Protein AF-A0A140DSS5-F1 (afdb_monomer)

Mean predicted aligned error: 15.97 Å

pLDDT: mean 71.87, std 24.22, range [30.08, 96.19]

Secondary structure (DSSP, 8-state):
-----------HHHHHHH--EEE-TTSPPP---HHHHHHHHHHHHHHHH---TT--------EEEEEEETTEEEEEEEE-HHHHHHHHHHHHHHHHHHTT-TT-HHHHHHHHHIIIIII--SSSSS--SEEE-STTHHHHIIIIISPPSSHHHHHHHS--SS--TT-HHHHHHHHHHHHHHHHHHHHHHHHHHHHHTT-SPPP------------------------------------------------------------

Organism: NCBI:txid1702221

Structure (mmCIF, N/CA/C/O backbone):
data_AF-A0A140DSS5-F1
#
_entry.id   AF-A0A140DSS5-F1
#
loop_
_atom_site.group_PDB
_atom_site.id
_atom_site.type_symbol
_atom_site.label_atom_id
_atom_site.label_alt_id
_atom_site.label_comp_id
_atom_site.label_asym_id
_atom_site.label_entity_id
_atom_site.label_seq_id
_atom_site.pdbx_PDB_ins_code
_atom_site.Cartn_x
_atom_site.Cartn_y
_atom_site.Cartn_z
_atom_site.occupancy
_atom_site.B_iso_or_equiv
_atom_site.auth_seq_id
_atom_site.auth_comp_id
_atom_site.auth_asym_id
_atom_site.auth_atom_id
_atom_site.pdbx_PDB_model_num
ATOM 1 N N . MET A 1 1 ? -16.762 21.538 22.219 1.00 47.81 1 MET A N 1
ATOM 2 C CA . MET A 1 1 ? -15.354 21.081 22.210 1.00 47.81 1 MET A CA 1
ATOM 3 C C . MET A 1 1 ? -14.817 21.335 20.813 1.00 47.81 1 MET A C 1
ATOM 5 O O . MET A 1 1 ? -15.498 20.940 19.876 1.00 47.81 1 MET A O 1
ATOM 9 N N . SER A 1 2 ? -13.701 22.054 20.647 1.00 60.47 2 SER A N 1
ATOM 10 C CA . SER A 1 2 ? -13.095 22.193 19.316 1.00 60.47 2 SER A CA 1
ATOM 11 C C . SER A 1 2 ? -12.342 20.911 18.969 1.00 60.47 2 SER A C 1
ATOM 13 O O . SER A 1 2 ? -11.676 20.324 19.823 1.00 60.47 2 SER A O 1
ATOM 15 N N . LEU A 1 3 ? -12.482 20.455 17.726 1.00 73.62 3 LEU A N 1
ATOM 16 C CA . LEU A 1 3 ? -11.671 19.365 17.204 1.00 73.62 3 LEU A CA 1
ATOM 17 C C . LEU A 1 3 ? -10.251 19.912 16.996 1.00 73.62 3 LEU A C 1
ATOM 19 O O . LEU A 1 3 ? -10.073 20.889 16.269 1.00 73.62 3 LEU A O 1
ATOM 23 N N . GLN A 1 4 ? -9.248 19.331 17.652 1.00 80.25 4 GLN A N 1
ATOM 24 C CA . GLN A 1 4 ? -7.854 19.693 17.397 1.00 80.25 4 GLN A CA 1
ATOM 25 C C . GLN A 1 4 ? -7.351 18.904 16.189 1.00 80.25 4 GLN A C 1
ATOM 27 O O . GLN A 1 4 ? -7.224 17.684 16.255 1.00 80.25 4 GLN A O 1
ATOM 32 N N . VAL A 1 5 ? -7.062 19.604 15.094 1.00 86.38 5 VAL A N 1
ATOM 33 C CA . VAL A 1 5 ? -6.477 19.015 13.886 1.00 86.38 5 VAL A CA 1
ATOM 34 C C . VAL A 1 5 ? -4.962 19.187 13.943 1.00 86.38 5 VAL A C 1
ATOM 36 O O . VAL A 1 5 ? -4.471 20.292 14.170 1.00 86.38 5 VAL A O 1
ATOM 39 N N . LYS A 1 6 ? -4.222 18.093 13.747 1.00 89.31 6 LYS A N 1
ATOM 40 C CA . LYS A 1 6 ? -2.761 18.097 13.602 1.00 89.31 6 LYS A CA 1
ATOM 41 C C . LYS A 1 6 ? -2.408 17.689 12.177 1.00 89.31 6 LYS A C 1
ATOM 43 O O . LYS A 1 6 ? -3.002 16.756 11.648 1.00 89.31 6 LYS A O 1
ATOM 48 N N . THR A 1 7 ? -1.438 18.372 11.583 1.00 89.81 7 THR A N 1
ATOM 49 C CA . THR A 1 7 ? -0.952 18.106 10.224 1.00 89.81 7 THR A CA 1
ATOM 50 C C . THR A 1 7 ? 0.553 17.882 10.254 1.00 89.81 7 THR A C 1
ATOM 52 O O . THR A 1 7 ? 1.268 18.578 10.975 1.00 89.81 7 THR A O 1
ATOM 55 N N . SER A 1 8 ? 1.038 16.917 9.480 1.00 92.50 8 SER A N 1
ATOM 56 C CA . SER A 1 8 ? 2.467 16.648 9.327 1.00 92.50 8 SER A CA 1
ATOM 57 C C . SER A 1 8 ? 2.740 16.044 7.960 1.00 92.50 8 SER A C 1
ATOM 59 O O . SER A 1 8 ? 2.024 15.121 7.566 1.00 92.50 8 SER A O 1
ATOM 61 N N . ASP A 1 9 ? 3.812 16.484 7.314 1.00 93.12 9 ASP A N 1
ATOM 62 C CA . ASP A 1 9 ? 4.288 15.895 6.067 1.00 93.12 9 ASP A CA 1
ATOM 63 C C . ASP A 1 9 ? 5.279 14.771 6.377 1.00 93.12 9 ASP A C 1
ATOM 65 O O . ASP A 1 9 ? 6.132 14.904 7.258 1.00 93.12 9 ASP A O 1
ATOM 69 N N . LYS A 1 10 ? 5.146 13.643 5.678 1.00 92.94 10 LYS A N 1
ATOM 70 C CA . LYS A 1 10 ? 6.000 12.460 5.837 1.00 92.94 10 LYS A CA 1
ATOM 71 C C . LYS A 1 10 ? 6.252 11.826 4.479 1.00 92.94 10 LYS A C 1
ATOM 73 O O . LYS A 1 10 ? 5.356 11.795 3.634 1.00 92.94 10 LYS A O 1
ATOM 78 N N . THR A 1 11 ? 7.435 11.252 4.286 1.00 92.88 11 THR A N 1
ATOM 79 C CA . THR A 1 11 ? 7.652 10.340 3.156 1.00 92.88 11 THR A CA 1
ATOM 80 C C . THR A 1 11 ? 6.804 9.077 3.329 1.00 92.88 11 THR A C 1
ATOM 82 O O . THR A 1 11 ? 6.468 8.687 4.451 1.00 92.88 11 THR A O 1
ATOM 85 N N . ILE A 1 12 ? 6.496 8.381 2.228 1.00 90.56 12 ILE A N 1
ATOM 86 C CA . ILE A 1 12 ? 5.755 7.107 2.279 1.00 90.56 12 ILE A CA 1
ATOM 87 C C . ILE A 1 12 ? 6.452 6.088 3.198 1.00 90.56 12 ILE A C 1
ATOM 89 O O . ILE A 1 12 ? 5.793 5.354 3.931 1.00 90.56 12 ILE A O 1
ATOM 93 N N . ARG A 1 13 ? 7.793 6.095 3.221 1.00 92.31 13 ARG A N 1
ATOM 94 C CA . ARG A 1 13 ? 8.614 5.223 4.065 1.00 92.31 13 ARG A CA 1
ATOM 95 C C . ARG A 1 13 ? 8.455 5.545 5.545 1.00 92.31 13 ARG A C 1
ATOM 97 O O . ARG A 1 13 ? 8.182 4.644 6.331 1.00 92.31 13 ARG A O 1
ATOM 104 N N . GLU A 1 14 ? 8.608 6.811 5.928 1.00 93.38 14 GLU A N 1
ATOM 105 C CA . GLU A 1 14 ? 8.447 7.247 7.322 1.00 93.38 14 GLU A CA 1
ATOM 106 C C . GLU A 1 14 ? 7.016 7.035 7.816 1.00 93.38 14 GLU A C 1
ATOM 108 O O . GLU A 1 14 ? 6.808 6.586 8.947 1.00 93.38 14 GLU A O 1
ATOM 113 N N . TYR A 1 15 ? 6.029 7.336 6.965 1.00 93.50 15 TYR A N 1
ATOM 114 C CA . TYR A 1 15 ? 4.628 7.133 7.292 1.00 93.50 15 TYR A CA 1
ATOM 115 C C . TYR A 1 15 ? 4.348 5.653 7.543 1.00 93.50 15 TYR A C 1
ATOM 117 O O . TYR A 1 15 ? 3.994 5.310 8.664 1.00 93.50 15 TYR A O 1
ATOM 125 N N . LEU A 1 16 ? 4.604 4.772 6.568 1.00 93.00 16 LEU A N 1
ATOM 126 C CA . LEU A 1 16 ? 4.303 3.342 6.687 1.00 93.00 16 LEU A CA 1
ATOM 127 C C . LEU A 1 16 ? 5.108 2.641 7.788 1.00 93.00 16 LEU A C 1
ATOM 129 O O . LEU A 1 16 ? 4.543 1.833 8.515 1.00 93.00 16 LEU A O 1
ATOM 133 N N . ASN A 1 17 ? 6.394 2.963 7.967 1.00 92.56 17 ASN A N 1
ATOM 134 C CA . ASN A 1 17 ? 7.219 2.310 8.990 1.00 92.56 17 ASN A CA 1
ATOM 135 C C . ASN A 1 17 ? 6.744 2.615 10.425 1.00 92.56 17 ASN A C 1
ATOM 137 O O . ASN A 1 17 ? 6.874 1.781 11.321 1.00 92.56 17 ASN A O 1
ATOM 141 N N . SER A 1 18 ? 6.170 3.803 10.644 1.00 90.06 18 SER A N 1
ATOM 142 C CA . SER A 1 18 ? 5.591 4.200 11.936 1.00 90.06 18 SER A CA 1
ATOM 143 C C . SER A 1 18 ? 4.097 3.891 12.069 1.00 90.06 18 SER A C 1
ATOM 145 O O . SER A 1 18 ? 3.539 4.093 13.147 1.00 90.06 18 SER A O 1
ATOM 147 N N . LEU A 1 19 ? 3.457 3.405 11.002 1.00 90.25 19 LEU A N 1
ATOM 148 C CA . LEU A 1 19 ? 2.014 3.225 10.945 1.00 90.25 19 LEU A CA 1
ATOM 149 C C . LEU A 1 19 ? 1.569 1.975 11.712 1.00 90.25 19 LEU A C 1
ATOM 151 O O . LEU A 1 19 ? 2.103 0.878 11.535 1.00 90.25 19 LEU A O 1
ATOM 155 N N . ASP A 1 20 ? 0.537 2.152 12.522 1.00 91.44 20 ASP A N 1
ATOM 156 C CA . ASP A 1 20 ? -0.315 1.085 13.037 1.00 91.44 20 ASP A CA 1
ATOM 157 C C . ASP A 1 20 ? -1.754 1.523 12.761 1.00 91.44 20 ASP A C 1
ATOM 159 O O . ASP A 1 20 ? -2.335 2.294 13.526 1.00 91.44 20 ASP A O 1
ATOM 163 N N . ALA A 1 21 ? -2.277 1.156 11.588 1.00 92.19 21 ALA A N 1
ATOM 164 C CA . ALA A 1 21 ? -3.546 1.676 11.099 1.00 92.19 21 ALA A CA 1
ATOM 165 C C . ALA A 1 21 ? -4.556 0.596 10.734 1.00 92.19 21 ALA A C 1
ATOM 167 O O . ALA A 1 21 ? -4.234 -0.469 10.196 1.00 92.19 21 ALA A O 1
ATOM 168 N N . ILE A 1 22 ? -5.821 0.945 10.948 1.00 92.38 22 ILE A N 1
ATOM 169 C CA . ILE A 1 22 ? -6.967 0.159 10.519 1.00 92.38 22 ILE A CA 1
ATOM 170 C C . ILE A 1 22 ? -7.848 0.979 9.578 1.00 92.38 22 ILE A C 1
ATOM 172 O O . ILE A 1 22 ? -8.130 2.153 9.818 1.00 92.38 22 ILE A O 1
ATOM 176 N N . ILE A 1 23 ? -8.323 0.346 8.510 1.00 92.06 23 ILE A N 1
ATOM 177 C CA . ILE A 1 23 ? -9.475 0.816 7.743 1.00 92.06 23 ILE A CA 1
ATOM 178 C C . ILE A 1 23 ? -10.703 0.182 8.411 1.00 92.06 23 ILE A C 1
ATOM 180 O O . ILE A 1 23 ? -10.868 -1.040 8.324 1.00 92.06 23 ILE A O 1
ATOM 184 N N . PRO A 1 24 ? -11.526 0.962 9.131 1.00 90.25 24 PRO A N 1
ATOM 185 C CA . PRO A 1 24 ? -12.643 0.428 9.901 1.00 90.25 24 PRO A CA 1
ATOM 186 C C . PRO A 1 24 ? -13.801 -0.019 8.999 1.00 90.25 24 PRO A C 1
ATOM 188 O O . PRO A 1 24 ? -13.924 0.411 7.856 1.00 90.25 24 PRO A O 1
ATOM 191 N N . THR A 1 25 ? -14.692 -0.859 9.526 1.00 89.25 25 THR A N 1
ATOM 192 C CA . THR A 1 25 ? -15.769 -1.515 8.755 1.00 89.25 25 THR A CA 1
ATOM 193 C C . THR A 1 25 ? -16.812 -0.561 8.172 1.00 89.25 25 THR A C 1
ATOM 195 O O . THR A 1 25 ? -17.484 -0.911 7.206 1.00 89.25 25 THR A O 1
ATOM 198 N N . TYR A 1 26 ? -16.959 0.638 8.744 1.00 84.31 26 TYR A N 1
ATOM 199 C CA . TYR A 1 26 ? -17.866 1.670 8.231 1.00 84.31 26 TYR A CA 1
ATOM 200 C C . TYR A 1 26 ? -17.317 2.396 6.997 1.00 84.31 26 TYR A C 1
ATOM 202 O O . TYR A 1 26 ? -18.051 3.144 6.353 1.00 84.31 26 TYR A O 1
ATOM 210 N N . GLN A 1 27 ? -16.036 2.209 6.674 1.00 86.06 27 GLN A N 1
ATOM 211 C CA . GLN A 1 27 ? -15.452 2.754 5.459 1.00 86.06 27 GLN A CA 1
ATOM 212 C C . GLN A 1 27 ? -15.858 1.941 4.237 1.00 86.06 27 GLN A C 1
ATOM 214 O O . GLN A 1 27 ? -16.087 0.730 4.306 1.00 86.06 27 GLN A O 1
ATOM 219 N N . ARG A 1 28 ? -15.913 2.607 3.079 1.00 85.56 28 ARG A N 1
ATOM 220 C CA . ARG A 1 28 ? -16.243 1.919 1.826 1.00 85.56 28 ARG A CA 1
ATOM 221 C C . ARG A 1 28 ? -15.195 0.855 1.513 1.00 85.56 28 ARG A C 1
ATOM 223 O O . ARG A 1 28 ? -14.012 1.007 1.817 1.00 85.56 28 ARG A O 1
ATOM 230 N N . SER A 1 29 ? -15.620 -0.230 0.880 1.00 85.88 29 SER A N 1
ATOM 231 C CA . SER A 1 29 ? -14.689 -1.263 0.421 1.00 85.88 29 SER A CA 1
ATOM 232 C C . SER A 1 29 ? -13.765 -0.724 -0.676 1.00 85.88 29 SER A C 1
ATOM 234 O O . SER A 1 29 ? -13.979 0.364 -1.213 1.00 85.88 29 SER A O 1
ATOM 236 N N . TYR A 1 30 ? -12.704 -1.463 -0.999 1.00 89.94 30 TYR A N 1
ATOM 237 C CA . TYR A 1 30 ? -11.818 -1.070 -2.091 1.00 89.94 30 TYR A CA 1
ATOM 238 C C . TYR A 1 30 ? -12.551 -1.121 -3.442 1.00 89.94 30 TYR A C 1
ATOM 240 O O . TYR A 1 30 ? -13.164 -2.132 -3.799 1.00 89.94 30 TYR A O 1
ATOM 248 N N . GLU A 1 31 ? -12.506 -0.015 -4.180 1.00 90.44 31 GLU A N 1
ATOM 249 C CA . GLU A 1 31 ? -13.372 0.226 -5.342 1.00 90.44 31 GLU A CA 1
ATOM 250 C C . GLU A 1 31 ? -12.655 0.864 -6.532 1.00 90.44 31 GLU A C 1
ATOM 252 O O . GLU A 1 31 ? -13.297 1.088 -7.558 1.00 90.44 31 GLU A O 1
ATOM 257 N N . TRP A 1 32 ? -11.347 1.137 -6.444 1.00 93.31 32 TRP A N 1
ATOM 258 C CA . TRP A 1 32 ? -10.615 1.658 -7.598 1.00 93.31 32 TRP A CA 1
ATOM 259 C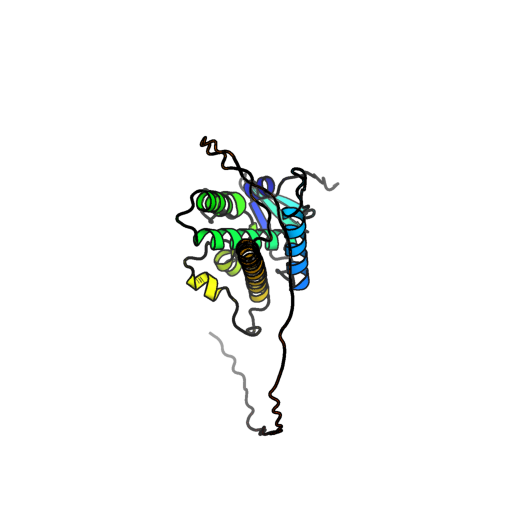 C . TRP A 1 32 ? -10.771 0.747 -8.830 1.00 93.31 32 TRP A C 1
ATOM 261 O O . TRP A 1 32 ? -10.648 -0.487 -8.794 1.00 93.31 32 TRP A O 1
ATOM 271 N N . GLY A 1 33 ? -11.156 1.410 -9.915 1.00 89.75 33 GLY A N 1
ATOM 272 C CA . GLY A 1 33 ? -11.352 0.901 -11.258 1.00 89.75 33 GLY A CA 1
ATOM 273 C C . GLY A 1 33 ? -10.055 0.853 -12.044 1.00 89.75 33 GLY A C 1
ATOM 274 O O . GLY A 1 33 ? -8.991 1.183 -11.535 1.00 89.75 33 GLY A O 1
ATOM 275 N N . ALA A 1 34 ? -10.155 0.435 -13.302 1.00 89.44 34 ALA A N 1
ATOM 276 C CA . ALA A 1 34 ? -8.991 0.391 -14.174 1.00 89.44 34 ALA A CA 1
ATOM 277 C C . ALA A 1 34 ? -8.371 1.784 -14.359 1.00 89.44 34 ALA A C 1
ATOM 279 O O . ALA A 1 34 ? -7.163 1.921 -14.210 1.00 89.44 34 ALA A O 1
ATOM 280 N N . ASP A 1 35 ? -9.210 2.794 -14.588 1.00 93.44 35 ASP A N 1
ATOM 281 C CA . ASP A 1 35 ? -8.781 4.173 -14.827 1.00 93.44 35 ASP A CA 1
ATOM 282 C C . ASP A 1 35 ? -7.965 4.712 -13.646 1.00 93.44 35 ASP A C 1
ATOM 284 O O . ASP A 1 35 ? -6.821 5.097 -13.826 1.00 93.44 35 ASP A O 1
ATOM 288 N N . GLN A 1 36 ? -8.472 4.590 -12.411 1.00 95.88 36 GLN A N 1
ATOM 289 C CA . GLN A 1 36 ? -7.746 5.084 -11.232 1.00 95.88 36 GLN A CA 1
ATOM 290 C C . GLN A 1 36 ? -6.423 4.347 -10.984 1.00 95.88 36 GLN A C 1
ATOM 292 O O . GLN A 1 36 ? -5.490 4.931 -10.439 1.00 95.88 36 GLN A O 1
ATOM 297 N N . ILE A 1 37 ? -6.340 3.058 -11.335 1.00 95.50 37 ILE A N 1
ATOM 298 C CA . ILE A 1 37 ? -5.079 2.312 -11.234 1.00 95.50 37 ILE A CA 1
ATOM 299 C C . ILE A 1 37 ? -4.095 2.760 -12.310 1.00 95.50 37 ILE A C 1
ATOM 301 O O . ILE A 1 37 ? -2.910 2.872 -12.014 1.00 95.50 37 ILE A O 1
ATOM 305 N N . ASN A 1 38 ? -4.566 2.997 -13.534 1.00 94.25 38 ASN A N 1
ATOM 306 C CA . ASN A 1 38 ? -3.715 3.468 -14.619 1.00 94.25 38 ASN A CA 1
ATOM 307 C C . ASN A 1 38 ? -3.166 4.859 -14.300 1.00 94.25 38 ASN A C 1
ATOM 309 O O . ASN A 1 38 ? -1.951 5.001 -14.312 1.00 94.25 38 ASN A O 1
ATOM 313 N N . ASP A 1 39 ? -4.021 5.803 -13.893 1.00 95.56 39 ASP A N 1
ATOM 314 C CA . ASP A 1 39 ? -3.610 7.153 -13.487 1.00 95.56 39 ASP A CA 1
ATOM 315 C C . ASP A 1 39 ? -2.535 7.084 -12.389 1.00 95.56 39 ASP A C 1
ATOM 317 O O . ASP A 1 39 ? -1.470 7.678 -12.503 1.00 95.56 39 ASP A O 1
ATOM 321 N N . PHE A 1 40 ? -2.758 6.264 -11.353 1.00 95.69 40 PHE A N 1
ATOM 322 C CA . PHE A 1 40 ? -1.785 6.065 -10.275 1.00 95.69 40 PHE A CA 1
ATOM 323 C C . PHE A 1 40 ? -0.440 5.505 -10.766 1.00 95.69 40 PHE A C 1
ATOM 325 O O . PHE A 1 40 ? 0.613 5.873 -10.249 1.00 95.69 40 PHE A O 1
ATOM 332 N N . MET A 1 41 ? -0.454 4.575 -11.722 1.00 95.75 41 MET A N 1
ATOM 333 C CA . MET A 1 41 ? 0.778 3.998 -12.263 1.00 95.75 41 MET A CA 1
ATOM 334 C C . MET A 1 41 ? 1.498 4.964 -13.205 1.00 95.75 41 MET A C 1
ATOM 336 O O . MET A 1 41 ? 2.726 5.008 -13.170 1.00 95.75 41 MET A O 1
ATOM 340 N N . GLU A 1 42 ? 0.759 5.715 -14.023 1.00 93.75 42 GLU A N 1
ATOM 341 C CA . GLU A 1 42 ? 1.290 6.747 -14.918 1.00 93.75 42 GLU A CA 1
ATOM 342 C C . GLU A 1 42 ? 1.981 7.844 -14.110 1.00 93.75 42 GLU A C 1
ATOM 344 O O . GLU A 1 42 ? 3.173 8.064 -14.309 1.00 93.75 42 GLU A O 1
ATOM 349 N N . ASP A 1 43 ? 1.303 8.390 -13.101 1.00 92.81 43 ASP A N 1
ATOM 350 C CA . ASP A 1 43 ? 1.854 9.342 -12.134 1.00 92.81 43 ASP A CA 1
ATOM 351 C C . ASP A 1 43 ? 3.198 8.868 -11.538 1.00 92.81 43 ASP A C 1
ATOM 353 O O . ASP A 1 43 ? 4.203 9.583 -11.531 1.00 92.81 43 ASP A O 1
ATOM 357 N N . LEU A 1 44 ? 3.244 7.625 -11.037 1.00 92.19 44 LEU A N 1
ATOM 358 C CA . LEU A 1 44 ? 4.467 7.056 -10.462 1.00 92.19 44 LEU A CA 1
ATOM 359 C C . LEU A 1 44 ? 5.575 6.872 -11.500 1.00 92.19 44 LEU A C 1
ATOM 361 O O . LEU A 1 44 ? 6.758 6.883 -11.153 1.00 92.19 44 LEU A O 1
ATOM 365 N N . TYR A 1 45 ? 5.217 6.618 -12.755 1.00 91.75 45 TYR A N 1
ATOM 366 C CA . TYR A 1 45 ? 6.181 6.420 -13.825 1.00 91.75 45 TYR A CA 1
ATOM 367 C C . TYR A 1 45 ? 6.769 7.735 -14.308 1.00 91.75 45 TYR A C 1
ATOM 369 O O . TYR A 1 45 ? 7.991 7.799 -14.436 1.00 91.75 45 TYR A O 1
ATOM 377 N N . GLU A 1 46 ? 5.934 8.756 -14.493 1.00 89.94 46 GLU A N 1
ATOM 378 C CA . GLU A 1 46 ? 6.352 10.113 -14.843 1.00 89.94 46 GLU A CA 1
ATOM 379 C C . GLU A 1 46 ? 7.339 10.667 -13.814 1.00 89.94 46 GLU A C 1
ATOM 381 O O . GLU A 1 46 ? 8.421 11.140 -14.172 1.00 89.94 46 GLU A O 1
ATOM 386 N N . GLU A 1 47 ? 7.034 10.512 -12.524 1.00 89.19 47 GLU A N 1
ATOM 387 C CA . GLU A 1 47 ? 7.951 10.964 -11.477 1.00 89.19 47 GLU A CA 1
ATOM 388 C C . GLU A 1 47 ? 9.225 10.118 -11.411 1.00 89.19 47 GLU A C 1
ATOM 390 O O . GLU A 1 47 ? 10.315 10.655 -11.235 1.00 89.19 47 GLU A O 1
ATOM 395 N N . ALA A 1 48 ? 9.138 8.802 -11.627 1.00 85.94 48 ALA A N 1
ATOM 396 C CA . ALA A 1 48 ? 10.326 7.948 -11.669 1.00 85.94 48 ALA A CA 1
ATOM 397 C C . ALA A 1 48 ? 11.245 8.220 -12.878 1.00 85.94 48 ALA A C 1
ATOM 399 O O . ALA A 1 48 ? 12.441 7.945 -12.797 1.00 85.94 48 ALA A O 1
ATOM 400 N N . ASP A 1 49 ? 10.703 8.711 -13.997 1.00 86.12 49 ASP A N 1
ATOM 401 C CA . ASP A 1 49 ? 11.472 9.077 -15.197 1.00 86.12 49 ASP A CA 1
ATOM 402 C C . ASP A 1 49 ? 12.033 10.509 -15.129 1.00 86.12 49 ASP A C 1
ATOM 404 O O . ASP A 1 49 ? 12.880 10.898 -15.945 1.00 86.12 49 ASP A O 1
ATOM 408 N N . THR A 1 50 ? 11.600 11.297 -14.143 1.00 84.62 50 THR A N 1
ATOM 409 C CA . THR A 1 50 ? 12.094 12.654 -13.928 1.00 84.62 50 THR A CA 1
ATOM 410 C C . THR A 1 50 ? 13.537 12.608 -13.422 1.00 84.62 50 THR A C 1
ATOM 412 O O . THR A 1 50 ? 13.859 11.984 -12.417 1.00 84.62 50 THR A O 1
ATOM 415 N N . LYS A 1 51 ? 14.445 13.285 -14.137 1.00 72.19 51 LYS A N 1
ATOM 416 C CA . LYS A 1 51 ? 15.894 13.301 -13.840 1.00 72.19 51 LYS A CA 1
ATOM 417 C C . LYS A 1 51 ? 16.294 14.257 -12.712 1.00 72.19 51 LYS A C 1
ATOM 419 O O . LYS A 1 51 ? 17.483 14.463 -12.484 1.00 72.19 51 LYS A O 1
ATOM 424 N N . GLU A 1 52 ? 15.327 14.894 -12.065 1.00 78.06 52 GLU A N 1
ATOM 425 C CA . GLU A 1 52 ? 15.588 15.791 -10.947 1.00 78.06 52 GLU A CA 1
ATOM 426 C C . GLU A 1 52 ? 15.639 14.989 -9.648 1.00 78.06 52 GLU A C 1
ATOM 428 O O . GLU A 1 52 ? 14.631 14.426 -9.229 1.00 78.06 52 GLU A O 1
ATOM 433 N N . ASP A 1 53 ? 16.782 15.016 -8.958 1.00 70.31 53 ASP A N 1
ATOM 434 C CA . ASP A 1 53 ? 16.961 14.382 -7.639 1.00 70.31 53 ASP A CA 1
ATOM 435 C C . ASP A 1 53 ? 15.956 14.886 -6.576 1.00 70.31 53 ASP A C 1
ATOM 437 O O . ASP A 1 53 ? 15.809 14.291 -5.508 1.00 70.31 53 ASP A O 1
ATOM 441 N N . SER A 1 54 ? 15.265 16.000 -6.845 1.00 70.69 54 SER A N 1
ATOM 442 C CA . SER A 1 54 ? 14.241 16.592 -5.981 1.00 70.69 54 SER A CA 1
ATOM 443 C C . SER A 1 54 ? 12.798 16.239 -6.341 1.00 70.69 54 SER A C 1
ATOM 445 O O . SER A 1 54 ? 11.904 16.695 -5.619 1.00 70.69 54 SER A O 1
ATOM 447 N N . SER A 1 55 ? 12.551 15.477 -7.415 1.00 75.50 55 SER A N 1
ATOM 448 C CA . SER A 1 55 ? 11.194 15.034 -7.751 1.00 75.50 55 SER A CA 1
ATOM 449 C C . SER A 1 55 ? 10.600 14.251 -6.574 1.00 75.50 55 SER A C 1
ATOM 451 O O . SER A 1 55 ? 11.244 13.407 -5.942 1.00 75.50 55 SER A O 1
ATOM 453 N N . ARG A 1 56 ? 9.360 14.596 -6.221 1.00 81.25 56 ARG A N 1
ATOM 454 C CA . ARG A 1 56 ? 8.607 13.954 -5.145 1.00 81.25 56 ARG A CA 1
ATOM 455 C C . ARG A 1 56 ? 7.164 13.799 -5.581 1.00 81.25 56 ARG A C 1
ATOM 457 O O . ARG A 1 56 ? 6.424 14.780 -5.610 1.00 81.25 56 ARG A O 1
ATOM 464 N N . TYR A 1 57 ? 6.750 12.556 -5.800 1.00 86.81 57 TYR A N 1
ATOM 465 C CA . TYR A 1 57 ? 5.340 12.247 -5.984 1.00 86.81 57 TYR A CA 1
ATOM 466 C C . TYR A 1 57 ? 4.549 12.496 -4.693 1.00 86.81 57 TYR A C 1
ATOM 468 O O . TYR A 1 57 ? 4.902 11.998 -3.616 1.00 86.81 57 TYR A O 1
ATOM 476 N N . PHE A 1 58 ? 3.448 13.239 -4.800 1.00 89.75 58 PHE A N 1
ATOM 477 C CA . PHE A 1 58 ? 2.540 13.482 -3.686 1.00 89.75 58 PHE A CA 1
ATOM 478 C C . PHE A 1 58 ? 1.359 12.504 -3.716 1.00 89.75 58 PHE A C 1
ATOM 480 O O . PHE A 1 58 ? 0.405 12.682 -4.463 1.00 89.75 58 PHE A O 1
ATOM 487 N N . PHE A 1 59 ? 1.364 11.521 -2.809 1.00 89.19 59 PHE A N 1
ATOM 488 C CA . PHE A 1 59 ? 0.297 10.513 -2.656 1.00 89.19 59 PHE A CA 1
ATOM 489 C C . PHE A 1 59 ? -1.052 11.066 -2.146 1.00 89.19 59 PHE A C 1
ATOM 491 O O . PHE A 1 59 ? -1.997 10.307 -1.902 1.00 89.19 59 PHE A O 1
ATOM 498 N N . GLY A 1 60 ? -1.163 12.380 -1.954 1.00 91.00 60 GLY A N 1
ATOM 499 C CA . GLY A 1 60 ? -2.335 13.018 -1.372 1.00 91.00 60 GLY A CA 1
ATOM 500 C C . GLY A 1 60 ? -2.379 12.937 0.159 1.00 91.00 60 GLY A C 1
ATOM 501 O O . GLY A 1 60 ? -1.652 12.161 0.783 1.00 91.00 60 GLY A O 1
ATOM 502 N N . PRO A 1 61 ? -3.265 13.721 0.795 1.00 93.94 61 PRO A N 1
ATOM 503 C CA . PRO A 1 61 ? -3.454 13.669 2.238 1.00 93.94 61 PRO A CA 1
ATOM 504 C C . PRO A 1 61 ? -4.129 12.357 2.662 1.00 93.94 61 PRO A C 1
ATOM 506 O O . PRO A 1 61 ? -4.959 11.796 1.936 1.00 93.94 61 PRO A O 1
ATOM 509 N N . VAL A 1 62 ? -3.813 11.906 3.873 1.00 94.38 62 VAL A N 1
ATOM 510 C CA . VAL A 1 62 ? -4.531 10.843 4.584 1.00 94.38 62 VAL A CA 1
ATOM 511 C C . VAL A 1 62 ? -5.084 11.459 5.861 1.00 94.38 62 VAL A C 1
ATOM 513 O O . VAL A 1 62 ? -4.353 12.115 6.601 1.00 94.38 62 VAL A O 1
ATOM 516 N N . ILE A 1 63 ? -6.381 11.280 6.102 1.00 94.25 63 ILE A N 1
ATOM 517 C CA . ILE A 1 63 ? -7.033 11.782 7.314 1.00 94.25 63 ILE A CA 1
ATOM 518 C C . ILE A 1 63 ? -7.228 10.598 8.240 1.00 94.25 63 ILE A C 1
ATOM 520 O O . ILE A 1 63 ? -7.850 9.610 7.845 1.00 94.25 63 ILE A O 1
ATOM 524 N N . THR A 1 64 ? -6.723 10.701 9.466 1.00 93.88 64 THR A N 1
ATOM 525 C CA . THR A 1 64 ? -6.833 9.638 10.462 1.00 93.88 64 THR A CA 1
ATOM 526 C C . THR A 1 64 ? -7.413 10.146 11.773 1.00 93.88 64 THR A C 1
ATOM 528 O O . THR A 1 64 ? -7.332 11.329 12.108 1.00 93.88 64 THR A O 1
ATOM 531 N N . ASN A 1 65 ? -8.040 9.234 12.509 1.00 92.62 65 ASN A N 1
ATOM 532 C CA . ASN A 1 65 ? -8.428 9.432 13.893 1.00 92.62 65 ASN A CA 1
ATOM 533 C C . ASN A 1 65 ? -7.546 8.544 14.767 1.00 92.62 65 ASN A C 1
ATOM 535 O O . ASN A 1 65 ? -7.674 7.320 14.748 1.00 92.62 65 ASN A O 1
ATOM 539 N N . THR A 1 66 ? -6.628 9.152 15.512 1.00 90.25 66 THR A N 1
ATOM 540 C CA . THR A 1 66 ? -5.747 8.408 16.412 1.00 90.25 66 THR A CA 1
ATOM 541 C C . THR A 1 66 ? -6.499 8.032 17.680 1.00 90.25 66 THR A C 1
ATOM 543 O O . THR A 1 66 ? -6.946 8.901 18.431 1.00 90.25 66 THR A O 1
ATOM 546 N N . ARG A 1 67 ? -6.581 6.733 17.956 1.00 86.19 67 ARG A N 1
ATOM 547 C CA . ARG A 1 67 ? -7.043 6.197 19.234 1.00 86.19 67 ARG A CA 1
ATOM 548 C C . ARG A 1 67 ? -5.856 5.645 20.005 1.00 86.19 67 ARG A C 1
ATOM 550 O O . ARG A 1 67 ? -5.016 4.940 19.452 1.00 86.19 67 ARG A O 1
ATOM 557 N N . GLU A 1 68 ? -5.795 5.953 21.291 1.00 83.56 68 GLU A N 1
ATOM 558 C CA . GLU A 1 68 ? -4.886 5.272 22.207 1.00 83.56 68 GLU A CA 1
ATOM 559 C C . GLU A 1 68 ? -5.637 4.102 22.847 1.00 83.56 68 GLU A C 1
ATOM 561 O O . GLU A 1 68 ? -6.659 4.300 23.500 1.00 83.56 68 GLU A O 1
ATOM 566 N N . SER A 1 69 ? -5.146 2.883 22.632 1.00 72.69 69 SER A N 1
ATOM 567 C CA . SER A 1 69 ? -5.649 1.662 23.266 1.00 72.69 69 SER A CA 1
ATOM 568 C C . SER A 1 69 ? -4.465 0.884 23.820 1.00 72.69 69 SER A C 1
ATOM 570 O O . SER A 1 69 ? -3.502 0.630 23.101 1.00 72.69 69 SER A O 1
ATOM 572 N N . ASP A 1 70 ? -4.507 0.529 25.104 1.00 73.25 70 ASP A N 1
ATOM 573 C CA . ASP A 1 70 ? -3.471 -0.271 25.779 1.00 73.25 70 ASP A CA 1
ATOM 574 C C . ASP A 1 70 ? -2.034 0.269 25.611 1.00 73.25 70 ASP A C 1
ATOM 576 O O . ASP A 1 70 ? -1.072 -0.481 25.442 1.00 73.25 70 ASP A O 1
ATOM 580 N N . GLY A 1 71 ? -1.879 1.599 25.619 1.00 75.44 71 GLY A N 1
ATOM 581 C CA . GLY A 1 71 ? -0.584 2.268 25.437 1.00 75.44 71 GLY A CA 1
ATOM 582 C C . GLY A 1 71 ? -0.044 2.234 24.001 1.00 75.44 71 GLY A C 1
ATOM 583 O O . GLY A 1 71 ? 1.082 2.672 23.765 1.00 75.44 71 GLY A O 1
ATOM 584 N N . ARG A 1 72 ? -0.831 1.742 23.036 1.00 77.88 72 ARG A N 1
ATOM 585 C CA . ARG A 1 72 ? -0.540 1.795 21.600 1.00 77.88 72 ARG A CA 1
ATOM 586 C C . ARG A 1 72 ? -1.424 2.827 20.916 1.00 77.88 72 ARG A C 1
ATOM 588 O O . ARG A 1 72 ? -2.608 2.954 21.222 1.00 77.88 72 ARG A O 1
ATOM 595 N N . LYS A 1 73 ? -0.832 3.564 19.978 1.00 84.50 73 LYS A N 1
ATOM 596 C CA . LYS A 1 73 ? -1.545 4.494 19.101 1.00 84.50 73 LYS A CA 1
ATOM 597 C C . LYS A 1 73 ? -1.957 3.738 17.851 1.00 84.50 73 LYS A C 1
ATOM 599 O O . LYS A 1 73 ? -1.084 3.325 17.100 1.00 84.50 73 LYS A O 1
ATOM 604 N N . VAL A 1 74 ? -3.260 3.578 17.657 1.00 90.12 74 VAL A N 1
ATOM 605 C CA . VAL A 1 74 ? -3.843 2.995 16.449 1.00 90.12 74 VAL A CA 1
ATOM 606 C C . VAL A 1 74 ? -4.532 4.106 15.670 1.00 90.12 74 VAL A C 1
ATOM 608 O O . VAL A 1 74 ? -5.320 4.874 16.225 1.00 90.12 74 VAL A O 1
ATOM 611 N N . GLU A 1 75 ? -4.231 4.213 14.384 1.00 92.81 75 GLU A N 1
ATOM 612 C CA . GLU A 1 75 ? -4.832 5.194 13.488 1.00 92.81 75 GLU A CA 1
ATOM 613 C C . GLU A 1 75 ? -6.012 4.581 12.728 1.00 92.81 75 GLU A C 1
ATOM 615 O O . GLU A 1 75 ? -5.862 3.649 11.941 1.00 92.81 75 GLU A O 1
ATOM 620 N N . GLU A 1 76 ? -7.211 5.120 12.928 1.00 94.06 76 GLU A N 1
ATOM 621 C CA . GLU A 1 76 ? -8.356 4.789 12.083 1.00 94.06 76 GLU A CA 1
ATOM 622 C C . GLU A 1 76 ? -8.345 5.674 10.842 1.00 94.06 76 GLU A C 1
ATOM 624 O O . GLU A 1 76 ? -8.424 6.899 10.950 1.00 94.06 76 GLU A O 1
ATOM 629 N N . ILE A 1 77 ? -8.284 5.074 9.657 1.00 94.69 77 ILE A N 1
ATOM 630 C CA . ILE A 1 77 ? -8.314 5.831 8.405 1.00 94.69 77 ILE A CA 1
ATOM 631 C C . ILE A 1 77 ? -9.731 6.377 8.158 1.00 94.69 77 ILE A C 1
ATOM 633 O O . ILE A 1 77 ? -10.703 5.623 8.047 1.00 94.69 77 ILE A O 1
ATOM 637 N N . ILE A 1 78 ? -9.848 7.703 8.054 1.00 92.50 78 ILE A N 1
ATOM 638 C CA . ILE A 1 78 ? -11.091 8.422 7.738 1.00 92.50 78 ILE A CA 1
ATOM 639 C C . ILE A 1 78 ? -11.178 8.736 6.240 1.00 92.50 78 ILE A C 1
ATOM 641 O O . ILE A 1 78 ? -12.233 8.550 5.641 1.00 92.50 78 ILE A O 1
ATOM 645 N N . ASP A 1 79 ? -10.079 9.194 5.637 1.00 93.12 79 ASP A N 1
ATOM 646 C CA . ASP A 1 79 ? -9.981 9.497 4.203 1.00 93.12 79 ASP A CA 1
ATOM 647 C C . ASP A 1 79 ? -8.582 9.148 3.668 1.00 93.12 79 ASP A C 1
ATOM 649 O O . ASP A 1 79 ? -7.623 9.018 4.426 1.00 93.12 79 ASP A O 1
ATOM 653 N N . GLY A 1 80 ? -8.463 8.959 2.354 1.00 93.06 80 GLY A N 1
ATOM 654 C CA . GLY A 1 80 ? -7.252 8.475 1.691 1.00 93.06 80 GLY A CA 1
ATOM 655 C C . GLY A 1 80 ? -7.142 6.950 1.645 1.00 93.06 80 GLY A C 1
ATOM 656 O O . GLY A 1 80 ? -6.187 6.425 1.081 1.00 93.06 80 GLY A O 1
ATOM 657 N N . GLN A 1 81 ? -8.146 6.227 2.153 1.00 93.25 81 GLN A N 1
ATOM 658 C CA . GLN A 1 81 ? -8.162 4.760 2.221 1.00 93.25 81 GLN A CA 1
ATOM 659 C C . GLN A 1 81 ? -7.853 4.059 0.888 1.00 93.25 81 GLN A C 1
ATOM 661 O O . GLN A 1 81 ? -7.118 3.079 0.880 1.00 93.25 81 GLN A O 1
ATOM 666 N N . GLN A 1 82 ? -8.391 4.537 -0.240 1.00 93.75 82 GLN A N 1
ATOM 667 C CA . GLN A 1 82 ? -8.198 3.889 -1.541 1.00 93.75 82 GLN A CA 1
ATOM 668 C C . GLN A 1 82 ? -6.758 4.084 -2.023 1.00 93.75 82 GLN A C 1
ATOM 670 O O . GLN A 1 82 ? -6.123 3.111 -2.404 1.00 93.75 82 GLN A O 1
ATOM 675 N N . ARG A 1 83 ? -6.227 5.313 -1.912 1.00 95.31 83 ARG A N 1
ATOM 676 C CA . ARG A 1 83 ? -4.834 5.639 -2.256 1.00 95.31 83 ARG A CA 1
ATOM 677 C C . ARG A 1 83 ? -3.866 4.818 -1.414 1.00 95.31 83 ARG A C 1
ATOM 679 O O . ARG A 1 83 ? -3.012 4.138 -1.964 1.00 95.31 83 ARG A O 1
ATOM 686 N N . LEU A 1 84 ? -4.064 4.807 -0.095 1.00 95.06 84 LEU A N 1
ATOM 687 C CA . LEU A 1 84 ? -3.208 4.059 0.821 1.00 95.06 84 LEU A CA 1
ATOM 688 C C . LEU A 1 84 ? -3.262 2.550 0.545 1.00 95.06 84 LEU A C 1
ATOM 690 O O . LEU A 1 84 ? -2.218 1.911 0.471 1.00 95.06 84 LEU A O 1
ATOM 694 N N . THR A 1 85 ? -4.458 1.999 0.301 1.00 95.00 85 THR A N 1
ATOM 695 C CA . THR A 1 85 ? -4.622 0.585 -0.075 1.00 95.00 85 THR A CA 1
ATOM 696 C C . THR A 1 85 ? -3.903 0.277 -1.389 1.00 95.00 85 THR A C 1
ATOM 698 O O . THR A 1 85 ? -3.161 -0.698 -1.450 1.00 95.00 85 THR A O 1
ATOM 701 N N . THR A 1 86 ? -4.059 1.106 -2.426 1.00 96.19 86 THR A N 1
ATOM 702 C CA . THR A 1 86 ? -3.368 0.912 -3.711 1.00 96.19 86 THR A CA 1
ATOM 703 C C . THR A 1 86 ? -1.852 1.007 -3.562 1.00 96.19 86 THR A C 1
ATOM 705 O O . THR A 1 86 ? -1.149 0.154 -4.096 1.00 96.19 86 THR A O 1
ATOM 708 N N . SER A 1 87 ? -1.334 1.960 -2.780 1.00 96.06 87 SER A N 1
ATOM 709 C CA . SER A 1 87 ? 0.098 2.042 -2.472 1.00 96.06 87 SER A CA 1
ATOM 710 C C . SER A 1 87 ? 0.601 0.781 -1.763 1.00 96.06 87 SER A C 1
ATOM 712 O O . SER A 1 87 ? 1.663 0.265 -2.105 1.00 96.06 87 SER A O 1
ATOM 714 N N . THR A 1 88 ? -0.167 0.225 -0.820 1.00 95.88 88 THR A N 1
ATOM 715 C CA . THR A 1 88 ? 0.164 -1.060 -0.181 1.00 95.88 88 THR A CA 1
ATOM 716 C C . THR A 1 88 ? 0.145 -2.221 -1.180 1.00 95.88 88 THR A C 1
ATOM 718 O O . THR A 1 88 ? 1.050 -3.054 -1.149 1.00 95.88 88 THR A O 1
ATOM 721 N N . ILE A 1 89 ? -0.832 -2.271 -2.095 1.00 95.12 89 ILE A N 1
ATOM 722 C CA . ILE A 1 89 ? -0.888 -3.280 -3.167 1.00 95.12 89 ILE A CA 1
ATOM 723 C C . ILE A 1 89 ? 0.337 -3.156 -4.080 1.00 95.12 89 ILE A C 1
ATOM 725 O O . ILE A 1 89 ? 0.977 -4.161 -4.376 1.00 95.12 89 ILE A O 1
ATOM 729 N N . PHE A 1 90 ? 0.710 -1.941 -4.480 1.00 96.12 90 PHE A N 1
ATOM 730 C CA . PHE A 1 90 ? 1.899 -1.685 -5.291 1.00 96.12 90 PHE A CA 1
ATOM 731 C C . PHE A 1 90 ? 3.177 -2.206 -4.625 1.00 96.12 90 PHE A C 1
ATOM 733 O O . PHE A 1 90 ? 3.952 -2.934 -5.247 1.00 96.12 90 PHE A O 1
ATOM 740 N N . LEU A 1 91 ? 3.361 -1.916 -3.335 1.00 95.88 91 LEU A N 1
ATOM 741 C CA . LEU A 1 91 ? 4.485 -2.439 -2.559 1.00 95.88 91 LEU A CA 1
ATOM 742 C C . LEU A 1 91 ? 4.462 -3.974 -2.477 1.00 95.88 91 LEU A C 1
ATOM 744 O O . LEU A 1 91 ? 5.506 -4.611 -2.614 1.00 95.88 91 LEU A O 1
ATOM 748 N N . ALA A 1 92 ? 3.288 -4.585 -2.297 1.00 94.44 92 ALA A N 1
ATOM 749 C CA . ALA A 1 92 ? 3.150 -6.040 -2.271 1.00 94.44 92 ALA A CA 1
ATOM 750 C C . ALA A 1 92 ? 3.564 -6.679 -3.606 1.00 94.44 92 ALA A C 1
ATOM 752 O O . ALA A 1 92 ? 4.327 -7.647 -3.613 1.00 94.44 92 ALA A O 1
ATOM 753 N N . VAL A 1 93 ? 3.136 -6.096 -4.731 1.00 93.25 93 VAL A N 1
ATOM 754 C CA . VAL A 1 93 ? 3.541 -6.537 -6.073 1.00 93.25 93 VAL A CA 1
ATOM 755 C C . VAL A 1 93 ? 5.058 -6.438 -6.238 1.00 93.25 93 VAL A C 1
ATOM 757 O O . VAL A 1 93 ? 5.688 -7.415 -6.642 1.00 93.25 93 VAL A O 1
ATOM 760 N N . LEU A 1 94 ? 5.670 -5.306 -5.870 1.00 93.12 94 LEU A N 1
ATOM 761 C CA . LEU A 1 94 ? 7.127 -5.138 -5.935 1.00 93.12 94 LEU A CA 1
ATOM 762 C C . LEU A 1 94 ? 7.866 -6.188 -5.097 1.00 93.12 94 LEU A C 1
ATOM 764 O O . LEU A 1 94 ? 8.792 -6.831 -5.589 1.00 93.12 94 LEU A O 1
ATOM 768 N N . ARG A 1 95 ? 7.434 -6.415 -3.851 1.00 93.56 95 ARG A N 1
ATOM 769 C CA . ARG A 1 95 ? 7.993 -7.447 -2.961 1.00 93.56 95 ARG A CA 1
ATOM 770 C C . ARG A 1 95 ? 7.974 -8.828 -3.614 1.00 93.56 95 ARG A C 1
ATOM 772 O O . ARG A 1 95 ? 8.956 -9.571 -3.513 1.00 93.56 95 ARG A O 1
ATOM 779 N N . ASP A 1 96 ? 6.861 -9.189 -4.245 1.00 90.56 96 ASP A N 1
ATOM 780 C CA . ASP A 1 96 ? 6.686 -10.514 -4.834 1.00 90.56 96 ASP A CA 1
ATOM 781 C C . ASP A 1 96 ? 7.439 -10.658 -6.166 1.00 90.56 96 ASP A C 1
ATOM 783 O O . ASP A 1 96 ? 7.985 -11.725 -6.453 1.00 90.56 96 ASP A O 1
ATOM 787 N N . MET A 1 97 ? 7.564 -9.582 -6.950 1.00 88.94 97 MET A N 1
ATOM 788 C CA . MET A 1 97 ? 8.422 -9.551 -8.139 1.00 88.94 97 MET A CA 1
ATOM 789 C C . MET A 1 97 ? 9.901 -9.708 -7.773 1.00 88.94 97 MET A C 1
ATOM 791 O O . MET A 1 97 ? 10.588 -10.550 -8.351 1.00 88.94 97 MET A O 1
ATOM 795 N N . LEU A 1 98 ? 10.383 -8.969 -6.768 1.00 90.19 98 LEU A N 1
ATOM 796 C CA . LEU A 1 98 ? 11.770 -9.052 -6.296 1.00 90.19 98 LEU A CA 1
ATOM 797 C C . LEU A 1 98 ? 12.120 -10.451 -5.767 1.00 90.19 98 LEU A C 1
ATOM 799 O O . LEU A 1 98 ? 13.260 -10.892 -5.888 1.00 90.19 98 LEU A O 1
ATOM 803 N N . ALA A 1 99 ? 11.137 -11.214 -5.273 1.00 88.06 99 ALA A N 1
ATOM 804 C CA . ALA A 1 99 ? 11.339 -12.599 -4.838 1.00 88.06 99 ALA A CA 1
ATOM 805 C C . ALA A 1 99 ? 11.800 -13.544 -5.968 1.00 88.06 99 ALA A C 1
ATOM 807 O O . ALA A 1 99 ? 12.327 -14.624 -5.685 1.00 88.06 99 ALA A O 1
ATOM 808 N N . ARG A 1 100 ? 11.610 -13.156 -7.238 1.00 85.44 100 ARG A N 1
ATOM 809 C CA . ARG A 1 100 ? 12.090 -13.898 -8.414 1.00 85.44 100 ARG A CA 1
ATOM 810 C C . ARG A 1 100 ? 13.606 -13.746 -8.617 1.00 85.44 100 ARG A C 1
ATOM 812 O O . ARG A 1 100 ? 14.212 -14.592 -9.267 1.00 85.44 100 ARG A O 1
ATOM 819 N N . HIS A 1 101 ? 14.229 -12.734 -8.012 1.00 86.62 101 HIS A N 1
ATOM 820 C CA . HIS A 1 101 ? 15.644 -12.385 -8.174 1.00 86.62 101 HIS A CA 1
ATOM 821 C C . HIS A 1 101 ? 16.488 -12.766 -6.946 1.00 86.62 101 HIS A C 1
ATOM 823 O O . HIS A 1 101 ? 17.303 -11.983 -6.475 1.00 86.62 101 HIS A O 1
ATOM 829 N N . LYS A 1 102 ? 16.325 -13.993 -6.430 1.00 82.00 102 LYS A N 1
ATOM 830 C CA . LYS A 1 102 ? 16.939 -14.445 -5.159 1.00 82.00 102 LYS A CA 1
ATOM 831 C C . LYS A 1 102 ? 18.466 -14.316 -5.079 1.00 82.00 102 LYS A C 1
ATOM 833 O O . LYS A 1 102 ? 18.998 -14.255 -3.977 1.00 82.00 102 LYS A O 1
ATOM 838 N N . ASN A 1 103 ? 19.155 -14.299 -6.218 1.00 89.50 103 ASN A N 1
ATOM 839 C CA . ASN A 1 103 ? 20.615 -14.203 -6.288 1.00 89.50 103 ASN A CA 1
ATOM 840 C C . ASN A 1 103 ? 21.124 -12.754 -6.410 1.00 89.50 103 ASN A C 1
ATOM 842 O O . ASN A 1 103 ? 22.321 -12.560 -6.575 1.00 89.50 103 ASN A O 1
ATOM 846 N N . ASN A 1 104 ? 20.238 -11.755 -6.385 1.00 92.75 104 ASN A N 1
ATOM 847 C CA . ASN A 1 104 ? 20.603 -10.343 -6.422 1.00 92.75 104 ASN A CA 1
ATOM 848 C C . ASN A 1 104 ? 20.448 -9.741 -5.015 1.00 92.75 104 ASN A C 1
ATOM 850 O O . ASN A 1 104 ? 19.374 -9.817 -4.413 1.00 92.75 104 ASN A O 1
ATOM 854 N N . GLU A 1 105 ? 21.539 -9.205 -4.471 1.00 93.62 105 GLU A N 1
ATOM 855 C CA . GLU A 1 105 ? 21.604 -8.727 -3.087 1.00 93.62 105 GLU A CA 1
ATOM 856 C C . GLU A 1 105 ? 20.749 -7.474 -2.885 1.00 93.62 105 GLU A C 1
ATOM 858 O O . GLU A 1 105 ? 19.961 -7.418 -1.941 1.00 93.62 105 GLU A O 1
ATOM 863 N N . GLU A 1 106 ? 20.792 -6.538 -3.833 1.00 93.19 106 GLU A N 1
ATOM 864 C CA . GLU A 1 106 ? 20.023 -5.295 -3.784 1.00 93.19 106 GLU A CA 1
ATOM 865 C C . GLU A 1 106 ? 18.511 -5.571 -3.808 1.00 93.19 106 GLU A C 1
ATOM 867 O O . GLU A 1 106 ? 17.735 -5.016 -3.028 1.00 93.19 106 GLU A O 1
ATOM 872 N N . ALA A 1 107 ? 18.069 -6.497 -4.660 1.00 92.56 107 ALA A N 1
ATOM 873 C CA . ALA A 1 107 ? 16.680 -6.930 -4.746 1.00 92.56 107 ALA A CA 1
ATOM 874 C C . ALA A 1 107 ? 16.216 -7.584 -3.441 1.00 92.56 107 ALA A C 1
ATOM 876 O O . ALA A 1 107 ? 15.080 -7.367 -3.005 1.00 92.56 107 ALA A O 1
ATOM 877 N N . ASN A 1 108 ? 17.084 -8.372 -2.804 1.00 92.44 108 ASN A N 1
ATOM 878 C CA . ASN A 1 108 ? 16.793 -8.994 -1.519 1.00 92.44 108 ASN A CA 1
ATOM 879 C C . ASN A 1 108 ? 16.685 -7.955 -0.394 1.00 92.44 108 ASN A C 1
ATOM 881 O O . ASN A 1 108 ? 15.772 -8.066 0.430 1.00 92.44 108 ASN A O 1
ATOM 885 N N . GLU A 1 109 ? 17.553 -6.942 -0.377 1.00 94.75 109 GLU A N 1
ATOM 886 C CA . GLU A 1 109 ? 17.515 -5.843 0.592 1.00 94.75 109 GLU A CA 1
ATOM 887 C C . GLU A 1 109 ? 16.221 -5.030 0.460 1.00 94.75 109 GLU A C 1
ATOM 889 O O . GLU A 1 109 ? 15.461 -4.890 1.424 1.00 94.75 109 GLU A O 1
ATOM 894 N N . VAL A 1 110 ? 15.896 -4.571 -0.752 1.00 94.69 110 VAL A N 1
ATOM 895 C CA . VAL A 1 110 ? 14.664 -3.808 -1.009 1.00 94.69 110 VAL A CA 1
ATOM 896 C C . VAL A 1 110 ? 13.431 -4.638 -0.654 1.00 94.69 110 VAL A C 1
ATOM 898 O O . VAL A 1 110 ? 12.503 -4.152 -0.001 1.00 94.69 110 VAL A O 1
ATOM 901 N N . ARG A 1 111 ? 13.422 -5.926 -1.011 1.00 94.38 111 ARG A N 1
ATOM 902 C CA . ARG A 1 111 ? 12.338 -6.841 -0.641 1.00 94.38 111 ARG A CA 1
ATOM 903 C C . ARG A 1 111 ? 12.195 -6.981 0.875 1.00 94.38 111 ARG A C 1
ATOM 905 O O . ARG A 1 111 ? 11.066 -7.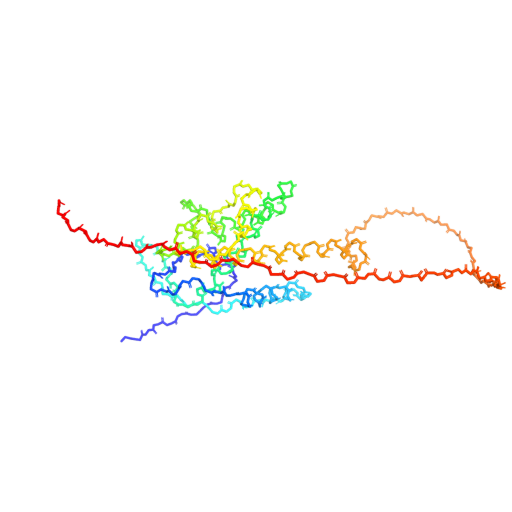058 1.364 1.00 94.38 111 ARG A O 1
ATOM 912 N N . TYR A 1 112 ? 13.303 -7.047 1.610 1.00 94.00 112 TYR A N 1
ATOM 913 C CA . TYR A 1 112 ? 13.301 -7.128 3.071 1.00 94.00 112 TYR A CA 1
ATOM 914 C C . TYR A 1 112 ? 12.679 -5.873 3.693 1.00 94.00 112 TYR A C 1
ATOM 916 O O . TYR A 1 112 ? 11.782 -5.995 4.530 1.00 94.00 112 TYR A O 1
ATOM 924 N N . ILE A 1 113 ? 13.086 -4.689 3.224 1.00 95.12 113 ILE A N 1
ATOM 925 C CA . ILE A 1 113 ? 12.530 -3.395 3.645 1.00 95.12 113 ILE A CA 1
ATOM 926 C C . ILE A 1 113 ? 11.017 -3.372 3.416 1.00 95.12 113 ILE A C 1
ATOM 928 O O . ILE A 1 113 ? 10.251 -3.113 4.343 1.00 95.12 113 ILE A O 1
ATOM 932 N N . ILE A 1 114 ? 10.559 -3.704 2.205 1.00 95.75 114 ILE A N 1
ATOM 933 C CA . ILE A 1 114 ? 9.127 -3.692 1.895 1.00 95.75 114 ILE A CA 1
ATOM 934 C C . ILE A 1 114 ? 8.364 -4.660 2.805 1.00 95.75 114 ILE A C 1
ATOM 936 O O . ILE A 1 114 ? 7.343 -4.293 3.389 1.00 95.75 114 ILE A O 1
ATOM 940 N N . LYS A 1 115 ? 8.862 -5.894 2.948 1.00 94.56 115 LYS A N 1
ATOM 941 C CA . LYS A 1 115 ? 8.204 -6.937 3.740 1.00 94.56 115 LYS A CA 1
ATOM 942 C C . LYS A 1 115 ? 8.085 -6.548 5.215 1.00 94.56 115 LYS A C 1
ATOM 944 O O . LYS A 1 115 ? 7.021 -6.742 5.788 1.00 94.56 115 LYS A O 1
ATOM 949 N N . ASN A 1 116 ? 9.151 -6.045 5.833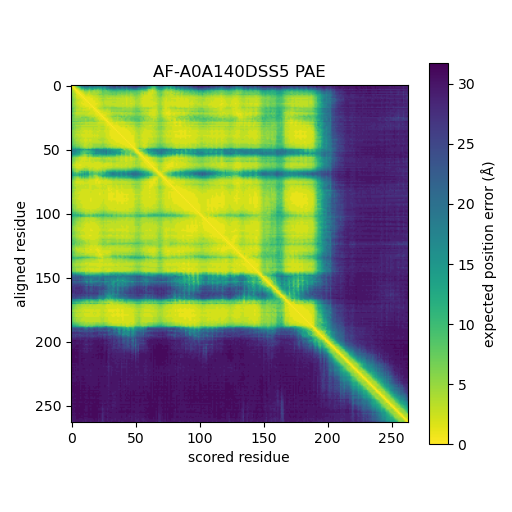 1.00 93.44 116 ASN A N 1
ATOM 950 C CA . ASN A 1 116 ? 9.210 -5.913 7.291 1.00 93.44 116 ASN A CA 1
ATOM 951 C C . ASN A 1 116 ? 8.961 -4.482 7.784 1.00 93.44 116 ASN A C 1
ATOM 953 O O . ASN A 1 116 ? 8.331 -4.302 8.824 1.00 93.44 116 ASN A O 1
ATOM 957 N N . GLU A 1 117 ? 9.435 -3.468 7.057 1.00 93.19 117 GLU A N 1
ATOM 958 C CA . GLU A 1 117 ? 9.285 -2.064 7.455 1.00 93.19 117 GLU A CA 1
ATOM 959 C C . GLU A 1 117 ? 7.970 -1.482 6.929 1.00 93.19 117 GLU A C 1
ATOM 961 O O . GLU A 1 117 ? 7.209 -0.906 7.705 1.00 93.19 117 GLU A O 1
ATOM 966 N N . LEU A 1 118 ? 7.681 -1.662 5.632 1.00 95.44 118 LEU A N 1
ATOM 967 C CA . LEU A 1 118 ? 6.592 -0.937 4.959 1.00 95.44 118 LEU A CA 1
ATOM 968 C C . LEU A 1 118 ? 5.229 -1.636 5.019 1.00 95.44 118 LEU A C 1
ATOM 970 O O . LEU A 1 118 ? 4.209 -0.968 5.158 1.00 95.44 118 LEU A O 1
ATOM 974 N N . ILE A 1 119 ? 5.192 -2.964 4.884 1.00 95.44 119 ILE A N 1
ATOM 975 C CA . ILE A 1 119 ? 3.946 -3.751 4.934 1.00 95.44 119 ILE A CA 1
ATOM 976 C C . ILE A 1 119 ? 3.783 -4.423 6.300 1.00 95.44 119 ILE A C 1
ATOM 978 O O . ILE A 1 119 ? 2.689 -4.413 6.867 1.00 95.44 119 ILE A O 1
ATOM 982 N N . GLY A 1 120 ? 4.873 -4.974 6.835 1.00 93.81 120 GLY A N 1
ATOM 983 C CA . GLY A 1 120 ? 4.845 -5.893 7.968 1.00 93.81 120 GLY A CA 1
ATOM 984 C C . GLY A 1 120 ? 4.513 -7.321 7.526 1.00 93.81 120 GLY A C 1
ATOM 985 O O . GLY A 1 120 ? 3.919 -7.548 6.473 1.00 93.81 120 GLY A O 1
ATOM 986 N N . ASP A 1 121 ? 4.893 -8.306 8.336 1.00 90.19 121 ASP A N 1
ATOM 987 C CA . ASP A 1 121 ? 4.624 -9.725 8.066 1.00 90.19 121 ASP A CA 1
ATOM 988 C C . ASP A 1 121 ? 3.616 -10.359 9.035 1.00 90.19 121 ASP A C 1
ATOM 990 O O . ASP A 1 121 ? 3.338 -11.558 8.954 1.00 90.19 121 ASP A O 1
ATOM 994 N N . GLY A 1 122 ? 3.045 -9.549 9.930 1.00 89.75 122 GLY A N 1
ATOM 995 C CA . GLY A 1 122 ? 2.070 -9.976 10.929 1.00 89.75 122 GLY A CA 1
ATOM 996 C C . GLY A 1 122 ? 2.706 -10.616 12.163 1.00 89.75 122 GLY A C 1
ATOM 997 O O . GLY A 1 122 ? 1.987 -11.082 13.047 1.00 89.75 122 GLY A O 1
ATOM 998 N N . SER A 1 123 ? 4.040 -10.648 12.251 1.00 90.75 123 SER A N 1
ATOM 999 C CA . SER A 1 123 ? 4.735 -11.066 13.465 1.00 90.75 123 SER A CA 1
ATOM 1000 C C . SER A 1 123 ? 4.623 -10.014 14.570 1.00 90.75 123 SER A C 1
ATOM 1002 O O . SER A 1 123 ? 4.293 -8.851 14.344 1.00 90.75 123 SER A O 1
ATOM 1004 N N . LYS A 1 124 ? 4.977 -10.412 15.797 1.00 88.44 124 LYS A N 1
ATOM 1005 C CA . LYS A 1 124 ? 5.074 -9.499 16.947 1.00 88.44 124 LYS A CA 1
ATOM 1006 C C . LYS A 1 124 ? 6.017 -8.314 16.688 1.00 88.44 124 LYS A C 1
ATOM 1008 O O . LYS A 1 124 ? 5.808 -7.244 17.250 1.00 88.44 124 LYS A O 1
ATOM 1013 N N . TRP A 1 125 ? 7.066 -8.527 15.896 1.00 87.75 125 TRP A N 1
ATOM 1014 C CA . TRP A 1 125 ? 8.113 -7.536 15.637 1.00 87.75 125 TRP A CA 1
ATOM 1015 C C . TRP A 1 125 ? 7.797 -6.661 14.424 1.00 87.75 125 TRP A C 1
ATOM 1017 O O . TRP A 1 125 ? 8.170 -5.490 14.402 1.00 87.75 125 TRP A O 1
ATOM 1027 N N . HIS A 1 126 ? 7.076 -7.217 13.450 1.00 87.31 126 HIS A N 1
ATOM 1028 C CA . HIS A 1 126 ? 6.681 -6.539 12.219 1.00 87.31 126 HIS A CA 1
ATOM 1029 C C . HIS A 1 126 ? 5.170 -6.702 12.004 1.00 87.31 126 HIS A C 1
ATOM 1031 O O . HIS A 1 126 ? 4.747 -7.432 11.100 1.00 87.31 126 HIS A O 1
ATOM 1037 N N . PRO A 1 127 ? 4.336 -6.068 12.850 1.00 90.94 127 PRO A N 1
ATOM 1038 C CA . PRO A 1 127 ? 2.891 -6.111 12.676 1.00 90.94 127 PRO A CA 1
ATOM 1039 C C . PRO A 1 127 ? 2.503 -5.480 11.337 1.00 90.94 127 PRO A C 1
ATOM 1041 O O . PRO A 1 127 ? 3.219 -4.628 10.808 1.00 90.94 127 PRO A O 1
ATOM 1044 N N . PHE A 1 128 ? 1.360 -5.889 10.789 1.00 94.50 128 PHE A N 1
ATOM 1045 C CA . PHE A 1 128 ? 0.848 -5.278 9.568 1.00 94.50 128 PHE A CA 1
ATOM 1046 C C . PHE A 1 128 ? 0.563 -3.791 9.778 1.00 94.50 128 PHE A C 1
ATOM 1048 O O . PHE A 1 128 ? -0.171 -3.429 10.697 1.00 94.50 128 PHE A O 1
ATOM 1055 N N . ARG A 1 129 ? 1.120 -2.953 8.897 1.00 94.38 129 ARG A N 1
ATOM 1056 C CA . ARG A 1 129 ? 1.030 -1.484 8.975 1.00 94.38 129 ARG A CA 1
ATOM 1057 C C . ARG A 1 129 ? -0.362 -0.952 8.657 1.00 94.38 129 ARG A C 1
ATOM 1059 O O . ARG A 1 129 ? -0.796 0.035 9.241 1.00 94.38 129 ARG A O 1
ATOM 1066 N N . LEU A 1 130 ? -1.060 -1.627 7.747 1.00 94.31 130 LEU A N 1
ATOM 1067 C CA . LEU A 1 130 ? -2.422 -1.313 7.335 1.00 94.31 130 LEU A CA 1
ATOM 1068 C C . LEU A 1 130 ? -3.258 -2.588 7.357 1.00 94.31 130 LEU A C 1
ATOM 1070 O O . LEU A 1 130 ? -2.939 -3.552 6.664 1.00 94.31 130 LEU A O 1
ATOM 1074 N N . GLN A 1 131 ? -4.346 -2.583 8.117 1.00 92.25 131 GLN A N 1
ATOM 1075 C CA . GLN A 1 131 ? -5.300 -3.689 8.163 1.00 92.25 131 GLN A CA 1
ATOM 1076 C C . GLN A 1 131 ? -6.675 -3.207 7.713 1.00 92.25 131 GLN A C 1
ATOM 1078 O O . GLN A 1 131 ? -7.155 -2.171 8.167 1.00 92.25 131 GLN A O 1
ATOM 1083 N N . GLN A 1 132 ? -7.336 -3.967 6.846 1.00 90.69 132 GLN A N 1
ATOM 1084 C CA . GLN A 1 132 ? -8.718 -3.699 6.463 1.00 90.69 132 GLN A CA 1
ATOM 1085 C C . GLN A 1 132 ? -9.640 -4.564 7.314 1.00 90.69 132 GLN A C 1
ATOM 1087 O O . GLN A 1 132 ? -9.557 -5.780 7.227 1.00 90.69 132 GLN A O 1
ATOM 1092 N N . LYS A 1 133 ? -10.487 -3.961 8.152 1.00 90.75 133 LYS A N 1
ATOM 1093 C CA . LYS A 1 133 ? -11.406 -4.713 9.018 1.00 90.75 133 LYS A CA 1
ATOM 1094 C C . LYS A 1 133 ? -12.701 -5.067 8.285 1.00 90.75 133 LYS A C 1
ATOM 1096 O O . LYS A 1 133 ? -13.178 -4.296 7.451 1.00 90.75 133 LYS A O 1
ATOM 1101 N N . GLY A 1 134 ? -13.301 -6.200 8.652 1.00 86.94 134 GLY A N 1
ATOM 1102 C CA . GLY A 1 134 ? -14.580 -6.679 8.107 1.00 86.94 134 GLY A CA 1
ATOM 1103 C C . GLY A 1 134 ? -14.409 -7.705 6.986 1.00 86.94 134 GLY A C 1
ATOM 1104 O O . GLY A 1 134 ? -13.445 -8.461 6.985 1.00 86.94 134 GLY A O 1
ATOM 1105 N N . ASP A 1 135 ? -15.333 -7.715 6.020 1.00 80.44 135 ASP A N 1
ATOM 1106 C CA . ASP A 1 135 ? -15.471 -8.772 4.995 1.00 80.44 135 ASP A CA 1
ATOM 1107 C C . ASP A 1 135 ? -14.266 -8.981 4.056 1.00 80.44 135 ASP A C 1
ATOM 1109 O O . ASP A 1 135 ? -14.317 -9.859 3.202 1.00 80.44 135 ASP A O 1
ATOM 1113 N N . LEU A 1 136 ? -13.248 -8.119 4.109 1.00 81.81 136 LEU A N 1
ATOM 1114 C CA . LEU A 1 136 ? -12.059 -8.186 3.249 1.00 81.81 136 LEU A CA 1
ATOM 1115 C C . LEU A 1 136 ? -10.777 -8.490 4.025 1.00 81.81 136 LEU A C 1
ATOM 1117 O O . LEU A 1 136 ? -9.708 -8.530 3.419 1.00 81.81 136 LEU A O 1
ATOM 1121 N N . GLU A 1 137 ? -10.851 -8.635 5.348 1.00 88.88 137 GLU A N 1
ATOM 1122 C CA . GLU A 1 137 ? -9.669 -8.727 6.205 1.00 88.88 137 GLU A CA 1
ATOM 1123 C C . GLU A 1 137 ? -8.791 -9.924 5.839 1.00 88.88 137 GLU A C 1
ATOM 1125 O O . GLU A 1 137 ? -7.597 -9.768 5.560 1.00 88.88 137 GLU A O 1
ATOM 1130 N N . ASP A 1 138 ? -9.400 -11.105 5.764 1.00 86.88 138 ASP A N 1
ATOM 1131 C CA . ASP A 1 138 ? -8.696 -12.346 5.467 1.00 86.88 138 ASP A CA 1
ATOM 1132 C C . ASP A 1 138 ? -8.123 -12.333 4.051 1.00 86.88 138 ASP A C 1
ATOM 1134 O O . ASP A 1 138 ? -6.973 -12.728 3.839 1.00 86.88 138 ASP A O 1
ATOM 1138 N N . GLU A 1 139 ? -8.878 -11.845 3.067 1.00 84.88 139 GLU A N 1
ATOM 1139 C CA . GLU A 1 139 ? -8.432 -11.752 1.681 1.00 84.88 139 GLU A CA 1
ATOM 1140 C C . GLU A 1 139 ? -7.304 -10.742 1.511 1.00 84.88 139 GLU A C 1
ATOM 1142 O O . GLU A 1 139 ? -6.337 -11.032 0.807 1.00 84.88 139 GLU A O 1
ATOM 1147 N N . PHE A 1 140 ? -7.384 -9.591 2.175 1.00 89.38 140 PHE A N 1
ATOM 1148 C CA . PHE A 1 140 ? -6.333 -8.583 2.132 1.00 89.38 140 PHE A CA 1
ATOM 1149 C C . PHE A 1 140 ? -5.045 -9.107 2.778 1.00 89.38 140 PHE A C 1
ATOM 1151 O O . PHE A 1 140 ? -3.965 -9.001 2.191 1.00 89.38 140 PHE A O 1
ATOM 1158 N N . ILE A 1 141 ? -5.144 -9.765 3.938 1.00 90.38 141 ILE A N 1
ATOM 1159 C CA . ILE A 1 141 ? -3.991 -10.388 4.597 1.00 90.38 141 ILE A CA 1
ATOM 1160 C C . ILE A 1 141 ? -3.387 -11.487 3.719 1.00 90.38 141 ILE A C 1
ATOM 1162 O O . ILE A 1 141 ? -2.171 -11.533 3.534 1.00 90.38 141 ILE A O 1
ATOM 1166 N N . SER A 1 142 ? -4.215 -12.391 3.199 1.00 86.44 142 SER A N 1
ATOM 1167 C CA . SER A 1 142 ? -3.744 -13.578 2.479 1.00 86.44 142 SER A CA 1
ATOM 1168 C C . SER A 1 142 ? -3.185 -13.275 1.093 1.00 86.44 142 SER A C 1
ATOM 1170 O O . SER A 1 142 ? -2.197 -13.901 0.716 1.00 86.44 142 SER A O 1
ATOM 1172 N N . HIS A 1 143 ? -3.774 -12.331 0.355 1.00 85.00 143 HIS A N 1
ATOM 1173 C CA . HIS A 1 143 ? -3.397 -12.066 -1.037 1.00 85.00 143 HIS A CA 1
ATOM 1174 C C . HIS A 1 143 ? -2.491 -10.843 -1.208 1.00 85.00 143 HIS A C 1
ATOM 1176 O O . HIS A 1 143 ? -1.777 -10.773 -2.203 1.00 85.00 143 HIS A O 1
ATOM 1182 N N . ILE A 1 144 ? -2.520 -9.876 -0.281 1.00 90.81 144 ILE A N 1
ATOM 1183 C CA . ILE A 1 144 ? -1.736 -8.636 -0.395 1.00 90.81 144 ILE A CA 1
ATOM 1184 C C . ILE A 1 144 ? -0.610 -8.614 0.643 1.00 90.81 144 ILE A C 1
ATOM 1186 O O . ILE A 1 144 ? 0.573 -8.534 0.298 1.00 90.81 144 ILE A O 1
ATOM 1190 N N . LEU A 1 145 ? -0.949 -8.703 1.932 1.00 91.25 145 LEU A N 1
ATOM 1191 C CA . LEU A 1 145 ? 0.031 -8.461 2.996 1.00 91.25 145 LEU A CA 1
ATOM 1192 C C . LEU A 1 145 ? 1.027 -9.612 3.172 1.00 91.25 145 LEU A C 1
ATOM 1194 O O . LEU A 1 145 ? 2.204 -9.369 3.439 1.00 91.25 145 LEU A O 1
ATOM 1198 N N . LYS A 1 146 ? 0.598 -10.860 2.977 1.00 89.12 146 LYS A N 1
ATOM 1199 C CA . LYS A 1 146 ? 1.498 -12.018 3.006 1.00 89.12 146 LYS A CA 1
ATOM 1200 C C . LYS A 1 146 ? 2.226 -12.182 1.665 1.00 89.12 146 LYS A C 1
ATOM 1202 O O . LYS A 1 146 ? 1.599 -12.020 0.622 1.00 89.12 146 LYS A O 1
ATOM 1207 N N . PRO A 1 147 ? 3.534 -12.513 1.672 1.00 82.31 147 PRO A N 1
ATOM 1208 C CA . PRO A 1 147 ? 4.270 -12.796 0.444 1.00 82.31 147 PRO A CA 1
ATOM 1209 C C . PRO A 1 147 ? 3.658 -13.955 -0.337 1.00 82.31 147 PRO A C 1
ATOM 1211 O O . PRO A 1 147 ? 3.267 -14.960 0.263 1.00 82.31 147 PRO A O 1
ATOM 1214 N N . ALA A 1 148 ? 3.675 -13.859 -1.667 1.00 73.44 148 ALA A N 1
ATOM 1215 C CA . ALA A 1 148 ? 3.371 -15.004 -2.517 1.00 73.44 148 ALA A CA 1
ATOM 1216 C C . ALA A 1 148 ? 4.373 -16.139 -2.228 1.00 73.44 148 ALA A C 1
ATOM 1218 O O . ALA A 1 148 ? 5.589 -15.923 -2.191 1.00 73.44 148 ALA A O 1
ATOM 1219 N N . ILE A 1 149 ? 3.870 -17.353 -1.990 1.00 62.31 149 ILE A N 1
ATOM 1220 C CA . ILE A 1 149 ? 4.693 -18.485 -1.536 1.00 62.31 149 ILE A CA 1
ATOM 1221 C C . ILE A 1 149 ? 5.553 -19.019 -2.698 1.00 62.31 149 ILE A C 1
ATOM 1223 O O . ILE A 1 149 ? 6.670 -19.490 -2.475 1.00 62.31 149 ILE A O 1
ATOM 1227 N N . ASN A 1 150 ? 5.087 -18.906 -3.949 1.00 61.41 150 ASN A N 1
ATOM 1228 C CA . ASN A 1 150 ? 5.836 -19.299 -5.147 1.00 61.41 150 ASN A CA 1
ATOM 1229 C C . ASN A 1 150 ? 5.442 -18.494 -6.413 1.00 61.41 150 ASN A C 1
ATOM 1231 O O . ASN A 1 150 ? 4.475 -17.733 -6.426 1.00 61.41 150 ASN A O 1
ATOM 1235 N N . SER A 1 151 ? 6.197 -18.676 -7.507 1.00 58.91 151 SER A N 1
ATOM 1236 C CA . SER A 1 151 ? 5.910 -18.059 -8.816 1.00 58.91 151 SER A CA 1
ATOM 1237 C C . SER A 1 151 ? 4.586 -18.518 -9.432 1.00 58.91 151 SER A C 1
ATOM 1239 O O . SER A 1 151 ? 3.999 -17.793 -10.229 1.00 58.91 151 SER A O 1
ATOM 1241 N N . GLU A 1 152 ? 4.112 -19.711 -9.076 1.00 57.16 152 GLU A N 1
ATOM 1242 C CA . GLU A 1 152 ? 2.808 -20.233 -9.489 1.00 57.16 152 GLU A CA 1
ATOM 1243 C C . GLU A 1 152 ? 1.665 -19.480 -8.794 1.00 57.16 152 GLU A C 1
ATOM 1245 O O . GLU A 1 152 ? 0.626 -19.264 -9.401 1.00 57.16 152 GLU A O 1
ATOM 1250 N N . ASP A 1 153 ? 1.856 -19.012 -7.560 1.00 57.00 153 ASP A N 1
ATOM 1251 C CA . ASP A 1 153 ? 0.877 -18.208 -6.831 1.00 57.00 153 ASP A CA 1
ATOM 1252 C C . ASP A 1 153 ? 0.754 -16.815 -7.442 1.00 57.00 153 ASP A C 1
ATOM 1254 O O . ASP A 1 153 ? -0.353 -16.299 -7.533 1.00 57.00 153 ASP A O 1
ATOM 1258 N N . LEU A 1 154 ? 1.842 -16.262 -7.993 1.00 58.28 154 LEU A N 1
ATOM 1259 C CA . LEU A 1 154 ? 1.757 -15.075 -8.848 1.00 58.28 154 LEU A CA 1
ATOM 1260 C C . LEU A 1 154 ? 0.885 -15.344 -10.081 1.00 58.28 154 LEU A C 1
ATOM 1262 O O . LEU A 1 154 ? 0.037 -14.519 -10.397 1.00 58.28 154 LEU A O 1
ATOM 1266 N N . LYS A 1 155 ? 1.009 -16.517 -10.725 1.00 52.28 155 LYS A N 1
ATOM 1267 C CA . LYS A 1 155 ? 0.130 -16.913 -11.844 1.00 52.28 155 LYS A CA 1
ATOM 1268 C C . LYS A 1 155 ? -1.317 -17.184 -11.421 1.00 52.28 155 LYS A C 1
ATOM 1270 O O . LYS A 1 155 ? -2.211 -16.986 -12.229 1.00 52.28 155 LYS A O 1
ATOM 1275 N N . LYS A 1 156 ? -1.566 -17.625 -10.184 1.00 51.22 156 LYS A N 1
ATOM 1276 C CA . LYS A 1 156 ? -2.926 -17.759 -9.627 1.00 51.22 156 LYS A CA 1
ATOM 1277 C C . LYS A 1 156 ? -3.539 -16.403 -9.284 1.00 51.22 156 LYS A C 1
ATOM 1279 O O . LYS A 1 156 ? -4.756 -16.264 -9.372 1.00 51.22 156 LYS A O 1
ATOM 1284 N N . ILE A 1 157 ? -2.714 -15.428 -8.883 1.00 55.81 157 ILE A N 1
ATOM 1285 C CA . ILE A 1 157 ? -3.161 -14.052 -8.665 1.00 55.81 157 ILE A CA 1
ATOM 1286 C C . ILE A 1 157 ? -3.552 -13.420 -10.001 1.00 55.81 157 ILE A C 1
ATOM 1288 O O . ILE A 1 157 ? -4.577 -12.743 -9.996 1.00 55.81 157 ILE A O 1
ATOM 1292 N N . ILE A 1 158 ? -2.850 -13.718 -11.118 1.00 54.44 158 ILE A N 1
ATOM 1293 C CA . ILE A 1 158 ? -3.270 -13.370 -12.496 1.00 54.44 158 ILE A CA 1
ATOM 1294 C C . ILE A 1 158 ? -4.707 -13.859 -12.706 1.00 54.44 158 ILE A C 1
ATOM 1296 O O . ILE A 1 158 ? -4.989 -15.030 -12.941 1.00 54.44 158 ILE A O 1
ATOM 1300 N N . TYR A 1 159 ? -5.641 -12.933 -12.552 1.00 54.38 159 TYR A N 1
ATOM 1301 C CA . TYR A 1 159 ? -7.064 -13.202 -12.485 1.00 54.38 159 TYR A CA 1
ATOM 1302 C C . TYR A 1 159 ? -7.560 -13.808 -13.800 1.00 54.38 159 TYR A C 1
ATOM 1304 O O . TYR A 1 159 ? -7.475 -13.188 -14.861 1.00 54.38 159 TYR A O 1
ATOM 1312 N N . HIS A 1 160 ? -8.127 -15.010 -13.712 1.00 49.09 160 HIS A N 1
ATOM 1313 C CA . HIS A 1 160 ? -8.808 -15.695 -14.805 1.00 49.09 160 HIS A CA 1
ATOM 1314 C C . HIS A 1 160 ? -10.330 -15.693 -14.564 1.00 49.09 160 HIS A C 1
ATOM 1316 O O . HIS A 1 160 ? -10.848 -16.538 -13.837 1.00 49.09 160 HIS A O 1
ATOM 1322 N N . GLY A 1 161 ? -11.068 -14.789 -15.215 1.00 48.00 161 GLY A N 1
ATOM 1323 C CA . GLY A 1 161 ? -12.498 -14.999 -15.505 1.00 48.00 161 GLY A CA 1
ATOM 1324 C C . GLY A 1 161 ? -13.497 -13.996 -14.908 1.00 48.00 161 GLY A C 1
ATOM 1325 O O . GLY A 1 161 ? -13.104 -13.082 -14.203 1.00 48.00 161 GLY A O 1
ATOM 1326 N N . PRO A 1 162 ? -14.799 -14.105 -15.238 1.00 43.97 162 PRO A N 1
ATOM 1327 C CA . PRO A 1 162 ? -15.818 -13.100 -14.915 1.00 43.97 162 PRO A CA 1
ATOM 1328 C C . PRO A 1 162 ? -16.130 -13.013 -13.413 1.00 43.97 162 PRO A C 1
ATOM 1330 O O . PRO A 1 162 ? -15.794 -13.911 -12.644 1.00 43.97 162 PRO A O 1
ATOM 1333 N N . LYS A 1 163 ? -16.839 -11.949 -12.998 1.00 48.03 163 LYS A N 1
ATOM 1334 C CA . LYS A 1 163 ? -17.326 -11.736 -11.621 1.00 48.03 163 LYS A CA 1
ATOM 1335 C C . LYS A 1 163 ? -18.000 -13.007 -11.068 1.00 48.03 163 LYS A C 1
ATOM 1337 O O . LYS A 1 163 ? -19.165 -13.256 -11.360 1.00 48.03 163 LYS A O 1
ATOM 1342 N N . TYR A 1 164 ? -17.307 -13.774 -10.226 1.00 44.22 164 TYR A N 1
ATOM 1343 C CA . TYR A 1 164 ? -17.953 -14.808 -9.416 1.00 44.22 164 TYR A CA 1
ATOM 1344 C C . TYR A 1 164 ? -18.964 -14.139 -8.478 1.00 44.22 164 TYR A C 1
ATOM 1346 O O . TYR A 1 164 ? -18.628 -13.173 -7.778 1.00 44.22 164 TYR A O 1
ATOM 1354 N N . ALA A 1 165 ? -20.205 -14.633 -8.485 1.00 40.56 165 ALA A N 1
ATOM 1355 C CA . ALA A 1 165 ? -21.265 -14.146 -7.611 1.00 40.56 165 ALA A CA 1
ATOM 1356 C C . ALA A 1 165 ? -20.789 -14.174 -6.146 1.00 40.56 165 ALA A C 1
ATOM 1358 O O . ALA A 1 165 ? -20.260 -15.179 -5.677 1.00 40.56 165 ALA A O 1
ATOM 1359 N N . GLY A 1 166 ? -20.914 -13.043 -5.445 1.00 51.59 166 GLY A N 1
ATOM 1360 C CA . GLY A 1 166 ? -20.529 -12.906 -4.034 1.00 51.59 166 GLY A CA 1
ATOM 1361 C C . GLY A 1 166 ? -19.100 -12.416 -3.748 1.00 51.59 166 GLY A C 1
ATOM 1362 O O . GLY A 1 166 ? -18.823 -12.086 -2.602 1.00 51.59 166 GLY A O 1
ATOM 1363 N N . LYS A 1 167 ? -18.204 -12.281 -4.744 1.00 60.94 167 LYS A N 1
ATOM 1364 C CA . LYS A 1 167 ? -16.800 -11.834 -4.531 1.00 60.94 167 LYS A CA 1
ATOM 1365 C C . LYS A 1 167 ? -16.434 -10.479 -5.151 1.00 60.94 167 LYS A C 1
ATOM 1367 O O . LYS A 1 167 ? -15.261 -10.184 -5.355 1.00 60.94 167 LYS A O 1
ATOM 1372 N N . GLY A 1 168 ? -17.417 -9.626 -5.450 1.00 68.69 168 GLY A N 1
ATOM 1373 C CA . GLY A 1 168 ? -17.197 -8.350 -6.155 1.00 68.69 168 GLY A CA 1
ATOM 1374 C C . GLY A 1 168 ? -16.106 -7.459 -5.542 1.00 68.69 168 GLY A C 1
ATOM 1375 O O . GLY A 1 168 ? -15.275 -6.931 -6.274 1.00 68.69 168 GLY A O 1
ATOM 1376 N N . LYS A 1 169 ? -16.063 -7.360 -4.208 1.00 71.50 169 LYS A N 1
ATOM 1377 C CA . LYS A 1 169 ? -15.071 -6.561 -3.471 1.00 71.50 169 LYS A CA 1
ATOM 1378 C C . LYS A 1 169 ? -13.654 -7.157 -3.554 1.00 71.50 169 LYS A C 1
ATOM 1380 O O . LYS A 1 169 ? -12.709 -6.454 -3.896 1.00 71.50 169 LYS A O 1
ATOM 1385 N N . VAL A 1 170 ? -13.516 -8.464 -3.311 1.00 76.81 170 VAL A N 1
ATOM 1386 C CA . VAL A 1 170 ? -12.238 -9.202 -3.404 1.00 76.81 170 VAL A CA 1
ATOM 1387 C C . VAL A 1 170 ? -11.673 -9.131 -4.823 1.00 76.81 170 VAL A C 1
ATOM 1389 O O . VAL A 1 170 ? -10.480 -8.910 -5.017 1.00 76.81 170 VAL A O 1
ATOM 1392 N N . ASN A 1 171 ? -12.543 -9.236 -5.830 1.00 79.38 171 ASN A N 1
ATOM 1393 C CA . ASN A 1 171 ? -12.149 -9.127 -7.231 1.00 79.38 171 ASN A CA 1
ATOM 1394 C C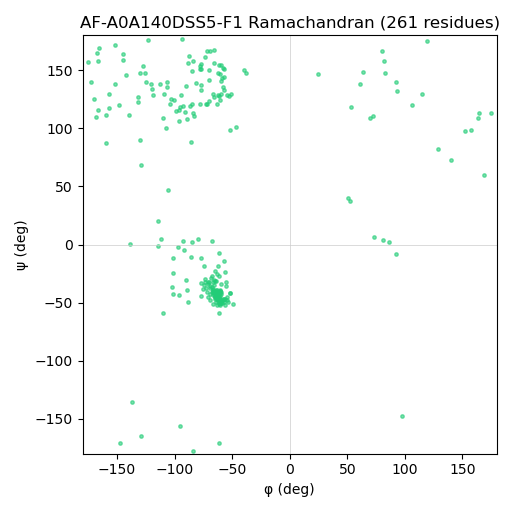 . ASN A 1 171 ? -11.510 -7.768 -7.546 1.00 79.38 171 ASN A C 1
ATOM 1396 O O . ASN A 1 171 ? -10.596 -7.721 -8.362 1.00 79.38 171 ASN A O 1
ATOM 1400 N N . ASN A 1 172 ? -11.937 -6.677 -6.900 1.00 85.81 172 ASN A N 1
ATOM 1401 C CA . ASN A 1 172 ? -11.326 -5.365 -7.119 1.00 85.81 172 ASN A CA 1
ATOM 1402 C C . ASN A 1 172 ? -9.880 -5.318 -6.606 1.00 85.81 172 ASN A C 1
ATOM 1404 O O . ASN A 1 172 ? -9.014 -4.825 -7.325 1.00 85.81 172 ASN A O 1
ATOM 1408 N N . LEU A 1 173 ? -9.611 -5.867 -5.414 1.00 87.50 173 LEU A N 1
ATOM 1409 C CA . LEU A 1 173 ? -8.257 -5.950 -4.846 1.00 87.50 173 LEU A CA 1
ATOM 1410 C C . LEU A 1 173 ? -7.325 -6.770 -5.744 1.00 87.50 173 LEU A C 1
ATOM 1412 O O . LEU A 1 173 ? -6.244 -6.315 -6.114 1.00 87.50 173 LEU A O 1
ATOM 1416 N N . LEU A 1 174 ? -7.767 -7.966 -6.141 1.00 85.19 174 LEU A N 1
ATOM 1417 C CA . LEU A 1 174 ? -6.972 -8.849 -6.997 1.00 85.19 174 LEU A CA 1
ATOM 1418 C C . LEU A 1 174 ? -6.781 -8.257 -8.396 1.00 85.19 174 LEU A C 1
ATOM 1420 O O . LEU A 1 174 ? -5.701 -8.355 -8.973 1.00 85.19 174 LEU A O 1
ATOM 1424 N N . ARG A 1 175 ? -7.802 -7.595 -8.950 1.00 86.06 175 ARG A N 1
ATOM 1425 C CA . ARG A 1 175 ? -7.679 -6.880 -10.224 1.00 86.06 175 ARG A CA 1
ATOM 1426 C C . ARG A 1 175 ? -6.642 -5.763 -10.132 1.00 86.06 175 ARG A C 1
ATOM 1428 O O . ARG A 1 175 ? -5.804 -5.685 -11.021 1.00 86.06 175 ARG A O 1
ATOM 1435 N N . ALA A 1 176 ? -6.672 -4.947 -9.079 1.00 91.38 176 ALA A N 1
ATOM 1436 C CA . ALA A 1 176 ? -5.676 -3.901 -8.859 1.00 91.38 176 ALA A CA 1
ATOM 1437 C C . ALA A 1 176 ? -4.258 -4.478 -8.797 1.00 91.38 176 ALA A C 1
ATOM 1439 O O . ALA A 1 176 ? -3.385 -4.017 -9.530 1.00 91.38 176 ALA A O 1
ATOM 1440 N N . TYR A 1 177 ? -4.054 -5.545 -8.016 1.00 91.69 177 TYR A N 1
ATOM 1441 C CA . TYR A 1 177 ? -2.770 -6.249 -7.960 1.00 91.69 177 TYR A CA 1
ATOM 1442 C C . TYR A 1 177 ? -2.295 -6.662 -9.359 1.00 91.69 177 TYR A C 1
ATOM 1444 O O . TYR A 1 177 ? -1.167 -6.372 -9.747 1.00 91.69 177 TYR A O 1
ATOM 1452 N N . ASN A 1 178 ? -3.167 -7.289 -10.151 1.00 86.94 178 ASN A N 1
ATOM 1453 C CA . ASN A 1 178 ? -2.820 -7.754 -11.495 1.00 86.94 178 ASN A CA 1
ATOM 1454 C C . ASN A 1 178 ? -2.524 -6.637 -12.479 1.00 86.94 178 ASN A C 1
ATOM 1456 O O . ASN A 1 178 ? -1.633 -6.776 -13.313 1.00 86.94 178 ASN A O 1
ATOM 1460 N N . MET A 1 179 ? -3.281 -5.547 -12.412 1.00 90.44 179 MET A N 1
ATOM 1461 C CA . MET A 1 179 ? -3.042 -4.386 -13.256 1.00 90.44 179 MET A CA 1
ATOM 1462 C C . MET A 1 179 ? -1.676 -3.776 -12.951 1.00 90.44 179 MET A C 1
ATOM 1464 O O . MET A 1 179 ? -0.901 -3.539 -13.875 1.00 90.44 179 MET A O 1
ATOM 1468 N N . ILE A 1 180 ? -1.345 -3.624 -11.668 1.00 94.00 180 ILE A N 1
ATOM 1469 C CA . ILE A 1 180 ? -0.046 -3.114 -11.229 1.00 94.00 180 ILE A CA 1
ATOM 1470 C C . ILE A 1 180 ? 1.083 -4.070 -11.639 1.00 94.00 180 ILE A C 1
ATOM 1472 O O . ILE A 1 180 ? 2.074 -3.628 -12.220 1.00 94.00 180 ILE A O 1
ATOM 1476 N N . LEU A 1 181 ? 0.921 -5.380 -11.417 1.00 90.81 181 LEU A N 1
ATOM 1477 C CA . LEU A 1 181 ? 1.884 -6.399 -11.847 1.00 90.81 181 LEU A CA 1
ATOM 1478 C C . LEU A 1 181 ? 2.114 -6.346 -13.360 1.00 90.81 181 LEU A C 1
ATOM 1480 O O . LEU A 1 181 ? 3.256 -6.270 -13.805 1.00 90.81 181 LEU A O 1
ATOM 1484 N N . SER A 1 182 ? 1.038 -6.329 -14.150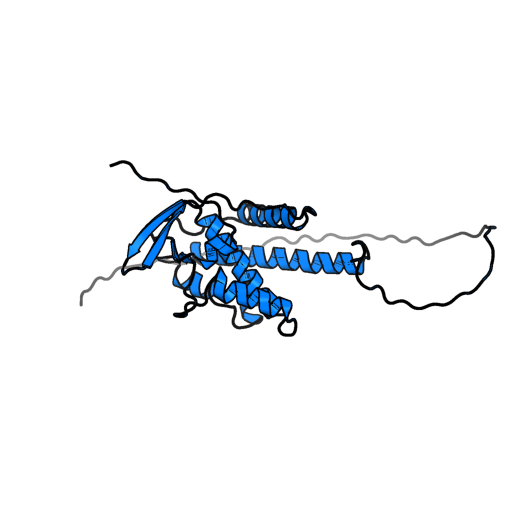 1.00 87.44 182 SER A N 1
ATOM 1485 C CA . SER A 1 182 ? 1.122 -6.255 -15.609 1.00 87.44 182 SER A CA 1
ATOM 1486 C C . SER A 1 182 ? 1.803 -4.969 -16.071 1.00 87.44 182 SER A C 1
ATOM 1488 O O . SER A 1 182 ? 2.618 -5.009 -16.990 1.00 87.44 182 SER A O 1
ATOM 1490 N N . SER A 1 183 ? 1.499 -3.837 -15.433 1.00 91.38 183 SER A N 1
ATOM 1491 C CA . SER A 1 183 ? 2.130 -2.551 -15.727 1.00 91.38 183 SER A CA 1
ATOM 1492 C C . SER A 1 183 ? 3.642 -2.600 -15.476 1.00 91.38 183 SER A C 1
ATOM 1494 O O . SER A 1 183 ? 4.428 -2.249 -16.358 1.00 91.38 183 SER A O 1
ATOM 1496 N N . LEU A 1 184 ? 4.065 -3.123 -14.320 1.00 91.12 184 LEU A N 1
ATOM 1497 C CA . LEU A 1 184 ? 5.481 -3.259 -13.965 1.00 91.12 184 LEU A CA 1
ATOM 1498 C C . LEU A 1 184 ? 6.220 -4.233 -14.891 1.00 91.12 184 LEU A C 1
ATOM 1500 O O . LEU A 1 184 ? 7.299 -3.910 -15.386 1.00 91.12 184 LEU A O 1
ATOM 1504 N N . GLU A 1 185 ? 5.637 -5.398 -15.184 1.00 87.69 185 GLU A N 1
ATOM 1505 C CA . GLU A 1 185 ? 6.220 -6.369 -16.117 1.00 87.69 185 GLU A CA 1
ATOM 1506 C C . GLU A 1 185 ? 6.355 -5.787 -17.531 1.00 87.69 185 GLU A C 1
ATOM 1508 O O . GLU A 1 185 ? 7.387 -5.979 -18.177 1.00 87.69 185 GLU A O 1
ATOM 1513 N N . LYS A 1 186 ? 5.358 -5.031 -18.014 1.00 87.94 186 LYS A N 1
ATOM 1514 C CA . LYS A 1 186 ? 5.435 -4.327 -19.304 1.00 87.94 186 LYS A CA 1
ATOM 1515 C C . LYS A 1 186 ? 6.560 -3.298 -19.319 1.00 87.94 186 LYS A C 1
ATOM 1517 O O . LYS A 1 186 ? 7.319 -3.280 -20.285 1.00 87.94 186 LYS A O 1
ATOM 1522 N N . ARG A 1 187 ? 6.704 -2.479 -18.270 1.00 86.75 187 ARG A N 1
ATOM 1523 C CA . ARG A 1 187 ? 7.768 -1.462 -18.191 1.00 86.75 187 ARG A CA 1
ATOM 1524 C C . ARG A 1 187 ? 9.158 -2.101 -18.174 1.00 86.75 187 ARG A C 1
ATOM 1526 O O . ARG A 1 187 ? 10.024 -1.685 -18.940 1.00 86.75 187 ARG A O 1
ATOM 1533 N N . LEU A 1 188 ? 9.360 -3.158 -17.384 1.00 83.50 188 LEU A N 1
ATOM 1534 C CA . LEU A 1 188 ? 10.640 -3.878 -17.320 1.00 83.50 188 LEU A CA 1
ATOM 1535 C C . LEU A 1 188 ? 10.981 -4.576 -18.647 1.00 83.50 188 LEU A C 1
ATOM 1537 O O . LEU A 1 188 ? 12.099 -4.453 -19.148 1.00 83.50 188 LEU A O 1
ATOM 1541 N N . ASN A 1 189 ? 10.014 -5.256 -19.269 1.00 79.81 189 ASN A N 1
ATOM 1542 C CA . ASN A 1 189 ? 10.223 -5.916 -20.561 1.00 79.81 189 ASN A CA 1
ATOM 1543 C C . ASN A 1 189 ? 10.408 -4.909 -21.710 1.00 79.81 189 ASN A C 1
ATOM 1545 O O . ASN A 1 189 ? 11.214 -5.142 -22.613 1.00 79.81 189 ASN A O 1
ATOM 1549 N N . GLY A 1 190 ? 9.707 -3.773 -21.666 1.00 67.69 190 GLY A N 1
ATOM 1550 C CA . GLY A 1 190 ? 9.893 -2.654 -22.590 1.00 67.69 190 GLY A CA 1
ATOM 1551 C C . GLY A 1 190 ? 11.280 -2.019 -22.460 1.00 67.69 190 GLY A C 1
ATOM 1552 O O . GLY A 1 190 ? 11.922 -1.740 -23.472 1.00 67.69 190 GLY A O 1
ATOM 1553 N N . CYS A 1 191 ? 11.796 -1.890 -21.234 1.00 54.09 191 CYS A N 1
ATOM 1554 C CA . CYS A 1 191 ? 13.163 -1.440 -20.968 1.00 54.09 191 CYS A CA 1
ATOM 1555 C C . CYS A 1 191 ? 14.207 -2.405 -21.564 1.00 54.09 191 CYS A C 1
ATOM 1557 O O . CYS A 1 191 ? 15.133 -1.969 -22.249 1.00 54.09 191 CYS A O 1
ATOM 1559 N N . HIS A 1 192 ? 14.008 -3.722 -21.434 1.00 50.31 192 HIS A N 1
ATOM 1560 C CA . HIS A 1 192 ? 14.872 -4.719 -22.079 1.00 50.31 192 HIS A CA 1
ATOM 1561 C C . HIS A 1 192 ? 14.799 -4.695 -23.616 1.00 50.31 192 HIS A C 1
ATOM 1563 O O . HIS A 1 192 ? 15.817 -4.904 -24.282 1.00 50.31 192 HIS A O 1
ATOM 1569 N N . ALA A 1 193 ? 13.630 -4.414 -24.202 1.00 41.66 193 ALA A N 1
ATOM 1570 C CA . ALA A 1 193 ? 13.499 -4.205 -25.645 1.00 41.66 193 ALA A CA 1
ATOM 1571 C C . ALA A 1 193 ? 14.249 -2.938 -26.102 1.00 41.66 193 ALA A C 1
ATOM 1573 O O . ALA A 1 193 ? 14.949 -2.974 -27.114 1.00 41.66 193 ALA A O 1
ATOM 1574 N N . CYS A 1 194 ? 14.182 -1.853 -25.325 1.00 40.38 194 CYS A N 1
ATOM 1575 C CA . CYS A 1 194 ? 14.912 -0.608 -25.579 1.00 40.38 194 CYS A CA 1
ATOM 1576 C C . CYS A 1 194 ? 16.442 -0.780 -25.447 1.00 40.38 194 CYS A C 1
ATOM 1578 O O . CYS A 1 194 ? 17.200 -0.299 -26.294 1.00 40.38 194 CYS A O 1
ATOM 1580 N N . GLN A 1 195 ? 16.906 -1.550 -24.452 1.00 45.38 195 GLN A N 1
ATOM 1581 C CA . GLN A 1 195 ? 18.318 -1.931 -24.291 1.00 45.38 195 GLN A CA 1
ATOM 1582 C C . GLN A 1 195 ? 18.816 -2.827 -25.437 1.00 45.38 195 GLN A C 1
ATOM 1584 O O . GLN A 1 195 ? 19.913 -2.607 -25.950 1.00 45.38 195 GLN A O 1
ATOM 1589 N N . ARG A 1 196 ? 18.012 -3.795 -25.907 1.00 40.50 196 ARG A N 1
ATOM 1590 C CA . ARG A 1 196 ? 18.350 -4.620 -27.087 1.00 40.50 196 ARG A CA 1
ATOM 1591 C C . ARG A 1 196 ? 18.384 -3.819 -28.389 1.00 40.50 196 ARG A C 1
ATOM 1593 O O . ARG A 1 196 ? 19.186 -4.139 -29.262 1.00 40.50 196 ARG A O 1
ATOM 1600 N N . MET A 1 197 ? 17.556 -2.782 -28.513 1.00 43.56 197 MET A N 1
ATOM 1601 C CA . MET A 1 197 ? 17.533 -1.881 -29.671 1.00 43.56 197 MET A CA 1
ATOM 1602 C C . MET A 1 197 ? 18.568 -0.741 -29.593 1.00 43.56 197 MET A C 1
ATOM 1604 O O . MET A 1 197 ? 18.629 0.064 -30.516 1.00 43.56 197 MET A O 1
ATOM 1608 N N . ARG A 1 198 ? 19.411 -0.681 -28.544 1.00 40.97 198 ARG A N 1
ATOM 1609 C CA . ARG A 1 198 ? 20.384 0.407 -28.288 1.00 40.97 198 ARG A CA 1
ATOM 1610 C C . ARG A 1 198 ? 19.761 1.814 -28.346 1.00 40.97 198 ARG A C 1
ATOM 1612 O O . ARG A 1 198 ? 20.370 2.733 -28.886 1.00 40.97 198 ARG A O 1
ATOM 1619 N N . LEU A 1 199 ? 18.553 1.991 -27.811 1.00 46.69 199 LEU A N 1
ATOM 1620 C CA . LEU A 1 199 ? 17.863 3.291 -27.817 1.00 46.69 199 LEU A CA 1
ATOM 1621 C C . LEU A 1 199 ? 17.937 4.039 -26.474 1.00 46.69 199 LEU A C 1
ATOM 1623 O O . LEU A 1 199 ? 17.663 5.235 -26.439 1.00 46.69 199 LEU A O 1
ATOM 1627 N N . CYS A 1 200 ? 18.376 3.390 -25.391 1.00 37.53 200 CYS A N 1
ATOM 1628 C CA . CYS A 1 200 ? 18.699 4.070 -24.134 1.00 37.53 200 CYS A CA 1
ATOM 1629 C C . CYS A 1 200 ? 20.215 4.261 -24.002 1.00 37.53 200 CYS A C 1
ATOM 1631 O O . CYS A 1 200 ? 20.986 3.305 -24.096 1.00 37.53 200 CYS A O 1
ATOM 1633 N N . GLY A 1 201 ? 20.617 5.521 -23.815 1.00 39.62 201 GLY A N 1
ATOM 1634 C CA . GLY A 1 201 ? 21.999 5.960 -23.661 1.00 39.62 201 GLY A CA 1
ATOM 1635 C C . GLY A 1 201 ? 22.731 5.276 -22.506 1.00 39.62 201 GLY A C 1
ATOM 1636 O O . GLY A 1 201 ? 22.139 4.859 -21.515 1.00 39.62 201 GLY A O 1
ATOM 1637 N N . GLN A 1 202 ? 24.039 5.159 -22.698 1.00 35.66 202 GLN A N 1
ATOM 1638 C CA . GLN A 1 202 ? 25.011 4.518 -21.822 1.00 35.66 202 GLN A CA 1
ATOM 1639 C C . GLN A 1 202 ? 24.909 5.024 -20.376 1.00 35.66 202 GLN A C 1
ATOM 1641 O O . GLN A 1 202 ? 24.968 6.227 -20.125 1.00 35.66 202 GLN A O 1
ATOM 1646 N N . PHE A 1 203 ? 24.820 4.088 -19.431 1.00 32.78 203 PHE A N 1
ATOM 1647 C CA . PHE A 1 203 ? 25.190 4.336 -18.040 1.00 32.78 203 PHE A CA 1
ATOM 1648 C C . PHE A 1 203 ? 26.682 4.723 -18.003 1.00 32.78 203 PHE A C 1
ATOM 1650 O O . PHE A 1 203 ? 27.501 3.960 -18.522 1.00 32.78 203 PHE A O 1
ATOM 1657 N N . PRO A 1 204 ? 27.074 5.881 -17.443 1.00 31.69 204 PRO A N 1
ATOM 1658 C CA . PRO A 1 204 ? 28.478 6.220 -17.294 1.00 31.69 204 PRO A CA 1
ATOM 1659 C C . PRO A 1 204 ? 28.998 5.560 -16.018 1.00 31.69 204 PRO A C 1
ATOM 1661 O O . PRO A 1 204 ? 28.618 5.946 -14.916 1.00 31.69 204 PRO A O 1
ATOM 1664 N N . GLY A 1 205 ? 29.865 4.562 -16.156 1.00 35.69 205 GLY A N 1
ATOM 1665 C CA . GLY A 1 205 ? 30.492 3.961 -14.987 1.00 35.69 205 GLY A CA 1
ATOM 1666 C C . GLY A 1 205 ? 31.245 2.680 -15.274 1.00 35.69 205 GLY A C 1
ATOM 1667 O O . GLY A 1 205 ? 30.903 1.666 -14.697 1.00 35.69 205 GLY A O 1
ATOM 1668 N N . GLU A 1 206 ? 32.255 2.731 -16.140 1.00 31.86 206 GLU A N 1
ATOM 1669 C CA . GLU A 1 206 ? 33.362 1.767 -16.134 1.00 31.86 206 GLU A CA 1
ATOM 1670 C C . GLU A 1 206 ? 34.546 2.402 -16.875 1.00 31.86 206 GLU A C 1
ATOM 1672 O O . GLU A 1 206 ? 34.696 2.320 -18.093 1.00 31.86 206 GLU A O 1
ATOM 1677 N N . SER A 1 207 ? 35.364 3.147 -16.131 1.00 31.67 207 SER A N 1
ATOM 1678 C CA . SER A 1 207 ? 36.685 3.564 -16.588 1.00 31.67 207 SER A CA 1
ATOM 1679 C C . SER A 1 207 ? 37.679 2.453 -16.261 1.00 31.67 207 SER A C 1
ATOM 1681 O O . SER A 1 207 ? 38.307 2.480 -15.203 1.00 31.67 207 SER A O 1
ATOM 1683 N N . GLU A 1 208 ? 37.839 1.491 -17.165 1.00 33.81 208 GLU A N 1
ATOM 1684 C CA . GLU A 1 208 ? 39.041 0.661 -17.195 1.00 33.81 208 GLU A CA 1
ATOM 1685 C C . GLU A 1 208 ? 39.989 1.199 -18.263 1.00 33.81 208 GLU A C 1
ATOM 1687 O O . GLU A 1 208 ? 39.695 1.242 -19.459 1.00 33.81 208 GLU A O 1
ATOM 1692 N N . GLY A 1 209 ? 41.138 1.683 -17.797 1.00 30.78 209 GLY A N 1
ATOM 1693 C CA . GLY A 1 209 ? 42.211 2.135 -18.657 1.00 30.78 209 GLY A CA 1
ATOM 1694 C C . GLY A 1 209 ? 42.883 0.967 -19.368 1.00 30.78 209 GLY A C 1
ATOM 1695 O O . GLY A 1 209 ? 43.168 -0.067 -18.775 1.00 30.78 209 GLY A O 1
ATOM 1696 N N . SER A 1 210 ? 43.249 1.174 -20.625 1.00 30.09 210 SER A N 1
ATOM 1697 C CA . SER A 1 210 ? 44.490 0.616 -21.152 1.00 30.09 210 SER A CA 1
ATOM 1698 C C . SER A 1 210 ? 44.969 1.404 -22.366 1.00 30.09 210 SER A C 1
ATOM 1700 O O . SER A 1 210 ? 44.245 1.724 -23.303 1.00 30.09 210 SER A O 1
ATOM 1702 N N . VAL A 1 211 ? 46.242 1.757 -22.261 1.00 32.53 211 VAL A N 1
ATOM 1703 C CA . VAL A 1 211 ? 47.119 2.369 -23.251 1.00 32.53 211 VAL A CA 1
ATOM 1704 C C . VAL A 1 211 ? 47.207 1.491 -24.498 1.00 32.53 211 VAL A C 1
ATOM 1706 O O . VAL A 1 211 ? 47.484 0.304 -24.358 1.00 32.53 211 VAL A O 1
ATOM 1709 N N . GLN A 1 212 ? 47.115 2.085 -25.695 1.00 32.19 212 GLN A N 1
ATOM 1710 C CA . GLN A 1 212 ? 48.060 1.819 -26.790 1.00 32.19 212 GLN A CA 1
ATOM 1711 C C . GLN A 1 212 ? 47.900 2.784 -27.973 1.00 32.19 212 GLN A C 1
ATOM 1713 O O . GLN A 1 212 ? 46.838 2.933 -28.569 1.00 32.19 212 GLN A O 1
ATOM 1718 N N . SER A 1 213 ? 49.024 3.411 -28.307 1.00 31.14 213 SER A N 1
ATOM 1719 C CA . SER A 1 213 ? 49.301 4.176 -29.516 1.00 31.14 213 SER A CA 1
ATOM 1720 C C . SER A 1 213 ? 49.169 3.324 -30.780 1.00 31.14 213 SER A C 1
ATOM 1722 O O . SER A 1 213 ? 49.594 2.167 -30.767 1.00 31.14 213 SER A O 1
ATOM 1724 N N . ARG A 1 214 ? 48.730 3.932 -31.891 1.00 34.50 214 ARG A N 1
ATOM 1725 C CA . ARG A 1 214 ? 49.345 3.776 -33.224 1.00 34.50 214 ARG A CA 1
ATOM 1726 C C . ARG A 1 214 ? 48.740 4.726 -34.256 1.00 34.50 214 ARG A C 1
ATOM 1728 O O . ARG A 1 214 ? 47.538 4.963 -34.293 1.00 34.50 214 ARG A O 1
ATOM 1735 N N . ASP A 1 215 ? 49.653 5.236 -35.067 1.00 32.31 215 ASP A N 1
ATOM 1736 C CA . ASP A 1 215 ? 49.485 6.107 -36.217 1.00 32.31 215 ASP A CA 1
ATOM 1737 C C . ASP A 1 215 ? 48.617 5.528 -37.342 1.00 32.31 215 ASP A C 1
ATOM 1739 O O . ASP A 1 215 ? 48.636 4.328 -37.610 1.00 32.31 215 ASP A O 1
ATOM 1743 N N . GLY A 1 216 ? 48.031 6.453 -38.112 1.00 31.41 216 GLY A N 1
ATOM 1744 C CA . GLY A 1 216 ? 48.121 6.413 -39.572 1.00 31.41 216 GLY A CA 1
ATOM 1745 C C . GLY A 1 216 ? 46.870 5.988 -40.345 1.00 31.41 216 GLY A C 1
ATOM 1746 O O . GLY A 1 216 ? 46.453 4.838 -40.287 1.00 31.41 216 GLY A O 1
ATOM 1747 N N . GLY A 1 217 ? 46.385 6.890 -41.212 1.00 31.83 217 GLY A N 1
ATOM 1748 C CA . GLY A 1 217 ? 45.881 6.477 -42.529 1.00 31.83 217 GLY A CA 1
ATOM 1749 C C . GLY A 1 217 ? 44.486 6.939 -42.960 1.00 31.83 217 GLY A C 1
ATOM 1750 O O . GLY A 1 217 ? 43.552 6.157 -42.932 1.00 31.83 217 GLY A O 1
ATOM 1751 N N . HIS A 1 218 ? 44.432 8.171 -43.476 1.00 34.69 218 HIS A N 1
ATOM 1752 C CA . HIS A 1 218 ? 43.808 8.600 -44.743 1.00 34.69 218 HIS A CA 1
ATOM 1753 C C . HIS A 1 218 ? 42.300 8.436 -45.046 1.00 34.69 218 HIS A C 1
ATOM 1755 O O . HIS A 1 218 ? 41.656 7.417 -44.832 1.00 34.69 218 HIS A O 1
ATOM 1761 N N . ALA A 1 219 ? 41.786 9.513 -45.648 1.00 32.22 219 ALA A N 1
ATOM 1762 C CA . ALA A 1 219 ? 40.405 9.801 -45.998 1.00 32.22 219 ALA A CA 1
ATOM 1763 C C . ALA A 1 219 ? 39.928 9.197 -47.344 1.00 32.22 219 ALA A C 1
ATOM 1765 O O . ALA A 1 219 ? 40.711 8.902 -48.241 1.00 32.22 219 ALA A O 1
ATOM 1766 N N . GLN A 1 220 ? 38.599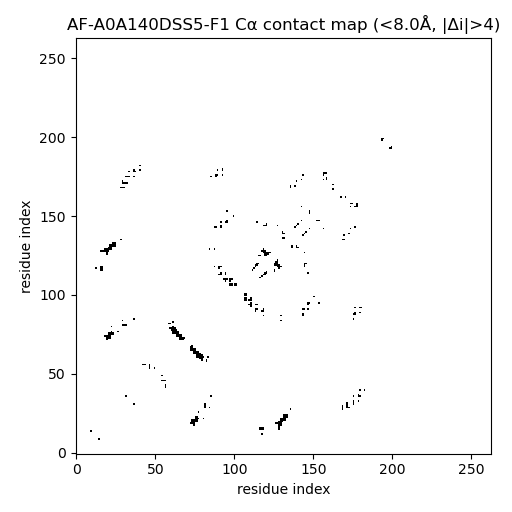 9.073 -47.423 1.00 30.45 220 GLN A N 1
ATOM 1767 C CA . GLN A 1 220 ? 37.660 8.731 -48.515 1.00 30.45 220 GLN A CA 1
ATOM 1768 C C . GLN A 1 220 ? 37.650 9.713 -49.733 1.00 30.45 220 GLN A C 1
ATOM 1770 O O . GLN A 1 220 ? 38.323 10.738 -49.640 1.00 30.45 220 GLN A O 1
ATOM 1775 N N . PRO A 1 221 ? 36.708 9.635 -50.723 1.00 47.62 221 PRO A N 1
ATOM 1776 C CA . PRO A 1 221 ? 36.149 8.552 -51.589 1.00 47.62 221 PRO A CA 1
ATOM 1777 C C . PRO A 1 221 ? 36.009 9.089 -53.069 1.00 47.62 221 PRO A C 1
ATOM 1779 O O . PRO A 1 221 ? 36.871 9.875 -53.454 1.00 47.62 221 PRO A O 1
ATOM 1782 N N . PRO A 1 222 ? 34.923 8.907 -53.881 1.00 48.19 222 PRO A N 1
ATOM 1783 C CA . PRO A 1 222 ? 34.034 7.774 -54.233 1.00 48.19 222 PRO A CA 1
ATOM 1784 C C . PRO A 1 222 ? 33.981 7.480 -55.768 1.00 48.19 222 PRO A C 1
ATOM 1786 O O . PRO A 1 222 ? 34.466 8.256 -56.586 1.00 48.19 222 PRO A O 1
ATOM 1789 N N . GLY A 1 223 ? 33.273 6.417 -56.181 1.00 30.84 223 GLY A N 1
ATOM 1790 C CA . GLY A 1 223 ? 32.805 6.238 -57.568 1.00 30.84 223 GLY A CA 1
ATOM 1791 C C . GLY A 1 223 ? 31.757 5.123 -57.706 1.00 30.84 223 GLY A C 1
ATOM 1792 O O . GLY A 1 223 ? 32.060 3.970 -57.421 1.00 30.84 223 GLY A O 1
ATOM 1793 N N . GLY A 1 224 ? 30.522 5.466 -58.101 1.00 30.77 224 GLY A N 1
ATOM 1794 C CA . GLY A 1 224 ? 29.524 4.527 -58.663 1.00 30.77 224 GLY A CA 1
ATOM 1795 C C . GLY A 1 224 ? 29.566 4.551 -60.204 1.00 30.77 224 GLY A C 1
ATOM 1796 O O . GLY A 1 224 ? 30.562 5.046 -60.734 1.00 30.77 224 GLY A O 1
ATOM 1797 N N . PRO A 1 225 ? 28.500 4.176 -60.947 1.00 50.50 225 PRO A N 1
ATOM 1798 C CA . PRO A 1 225 ? 27.292 3.410 -60.600 1.00 50.50 225 PRO A CA 1
ATOM 1799 C C . PRO A 1 225 ? 27.023 2.236 -61.597 1.00 50.50 225 PRO A C 1
ATOM 1801 O O . PRO A 1 225 ? 27.881 1.893 -62.399 1.00 50.50 225 PRO A O 1
ATOM 1804 N N . GLU A 1 226 ? 25.794 1.691 -61.549 1.00 33.25 226 GLU A N 1
ATOM 1805 C CA . GLU A 1 226 ? 25.013 1.014 -62.619 1.00 33.25 226 GLU A CA 1
ATOM 1806 C C . GLU A 1 226 ? 24.683 -0.485 -62.457 1.00 33.25 226 GLU A C 1
ATOM 1808 O O . GLU A 1 226 ? 25.550 -1.326 -62.241 1.00 33.25 226 GLU A O 1
ATOM 1813 N N . GLY A 1 227 ? 23.387 -0.807 -62.637 1.00 32.84 227 GLY A N 1
ATOM 1814 C CA . GLY A 1 227 ? 22.912 -2.157 -62.975 1.00 32.84 227 GLY A CA 1
ATOM 1815 C C . GLY A 1 227 ? 21.623 -2.650 -62.292 1.00 32.84 227 GLY A C 1
ATOM 1816 O O . GLY A 1 227 ? 21.676 -3.533 -61.447 1.00 32.84 227 GLY A O 1
ATOM 1817 N N . SER A 1 228 ? 20.452 -2.133 -62.685 1.00 31.95 228 SER A N 1
ATOM 1818 C CA . SER A 1 228 ? 19.152 -2.866 -62.673 1.00 31.95 228 SER A CA 1
ATOM 1819 C C . SER A 1 228 ? 18.940 -3.508 -64.075 1.00 31.95 228 SER A C 1
ATOM 1821 O O . SER A 1 228 ? 19.761 -3.178 -64.933 1.00 31.95 228 SER A O 1
ATOM 1823 N N . PRO A 1 229 ? 17.892 -4.313 -64.424 1.00 45.28 229 PRO A N 1
ATOM 1824 C CA . PRO A 1 229 ? 16.595 -4.531 -63.748 1.00 45.28 229 PRO A CA 1
ATOM 1825 C C . PRO A 1 229 ? 15.948 -5.951 -63.873 1.00 45.28 229 PRO A C 1
ATOM 1827 O O . PRO A 1 229 ? 16.482 -6.859 -64.503 1.00 45.28 229 PRO A O 1
ATOM 1830 N N . SER A 1 230 ? 14.685 -6.037 -63.403 1.00 33.62 230 SER A N 1
ATOM 1831 C CA . SER A 1 230 ? 13.579 -6.927 -63.857 1.00 33.62 230 SER A CA 1
ATOM 1832 C C . SER A 1 230 ? 13.562 -8.364 -63.296 1.00 33.62 230 SER A C 1
ATOM 1834 O O . SER A 1 230 ? 14.610 -8.924 -63.032 1.00 33.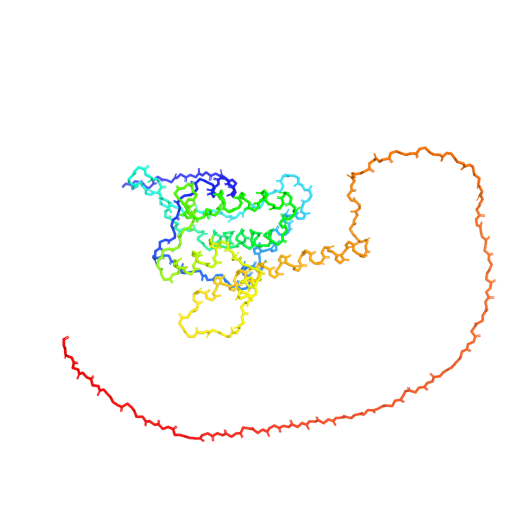62 230 SER A O 1
ATOM 1836 N N . HIS A 1 231 ? 12.448 -9.068 -63.050 1.00 32.69 231 HIS A N 1
ATOM 1837 C CA . HIS A 1 231 ? 10.999 -8.913 -63.262 1.00 32.69 231 HIS A CA 1
ATOM 1838 C C . HIS A 1 231 ? 10.283 -10.012 -62.428 1.00 32.69 231 HIS A C 1
ATOM 1840 O O . HIS A 1 231 ? 10.910 -11.012 -62.093 1.00 32.69 231 HIS A O 1
ATOM 1846 N N . GLY A 1 232 ? 8.965 -9.905 -62.190 1.00 31.98 232 GLY A N 1
ATOM 1847 C CA . GLY A 1 232 ? 8.148 -11.080 -61.816 1.00 31.98 232 GLY A CA 1
ATOM 1848 C C . GLY A 1 232 ? 6.910 -10.801 -60.962 1.00 31.98 232 GLY A C 1
ATOM 1849 O O . GLY A 1 232 ? 7.006 -10.696 -59.748 1.00 31.98 232 GLY A O 1
ATOM 1850 N N . ARG A 1 233 ? 5.743 -10.703 -61.610 1.00 32.56 233 ARG A N 1
ATOM 1851 C CA . ARG A 1 233 ? 4.399 -10.545 -61.021 1.00 32.56 233 ARG A CA 1
ATOM 1852 C C . ARG A 1 233 ? 3.744 -11.894 -60.676 1.00 32.56 233 ARG A C 1
ATOM 1854 O O . ARG A 1 233 ? 4.053 -12.897 -61.308 1.00 32.56 233 ARG A O 1
ATOM 1861 N N . GLY A 1 234 ? 2.719 -11.829 -59.821 1.00 32.19 234 GLY A N 1
ATOM 1862 C CA . GLY A 1 234 ? 1.588 -12.770 -59.688 1.00 32.19 234 GLY A CA 1
ATOM 1863 C C . GLY A 1 234 ? 0.984 -12.643 -58.281 1.00 32.19 234 GLY A C 1
ATOM 1864 O O . GLY A 1 234 ? 1.646 -13.013 -57.326 1.00 32.19 234 GLY A O 1
ATOM 1865 N N . SER A 1 235 ? -0.109 -11.920 -58.002 1.00 32.12 235 SER A N 1
ATOM 1866 C CA . SER A 1 235 ? -1.524 -12.104 -58.389 1.00 32.12 235 SER A CA 1
ATOM 1867 C C . SER A 1 235 ? -2.078 -13.494 -58.049 1.00 32.12 235 SER A C 1
ATOM 1869 O O . SER A 1 235 ? -1.608 -14.466 -58.625 1.00 32.12 235 SER A O 1
ATOM 1871 N N . VAL A 1 236 ? -3.109 -13.557 -57.186 1.00 38.19 236 VAL A N 1
ATOM 1872 C CA . VAL A 1 236 ? -4.459 -14.133 -57.441 1.00 38.19 236 VAL A CA 1
ATOM 1873 C C . VAL A 1 236 ? -5.232 -14.380 -56.118 1.00 38.19 236 VAL A C 1
ATOM 1875 O O . VAL A 1 236 ? -4.845 -15.185 -55.284 1.00 38.19 236 VAL A O 1
ATOM 1878 N N . SER A 1 237 ? -6.305 -13.591 -55.972 1.00 32.19 237 SER A N 1
ATOM 1879 C CA . SER A 1 237 ? -7.674 -13.810 -55.448 1.00 32.19 237 SER A CA 1
ATOM 1880 C C . SER A 1 237 ? -8.080 -14.899 -54.434 1.00 32.19 237 SER A C 1
ATOM 1882 O O . SER A 1 237 ? -7.782 -16.074 -54.617 1.00 32.19 237 SER A O 1
ATOM 1884 N N . GLY A 1 238 ? -9.073 -14.497 -53.617 1.00 30.08 238 GLY A N 1
ATOM 1885 C CA . GLY A 1 238 ? -10.331 -15.235 -53.372 1.00 30.08 238 GLY A CA 1
ATOM 1886 C C . GLY A 1 238 ? -10.299 -16.186 -52.170 1.00 30.08 238 GLY A C 1
ATOM 1887 O O . GLY A 1 238 ? -9.301 -16.848 -51.950 1.00 30.08 238 GLY A O 1
ATOM 1888 N N . THR A 1 239 ? -11.319 -16.337 -51.327 1.00 37.31 239 THR A N 1
ATOM 1889 C CA . THR A 1 239 ? -12.751 -16.009 -51.403 1.00 37.31 239 THR A CA 1
ATOM 1890 C C . THR A 1 239 ? -13.367 -16.107 -50.003 1.00 37.31 239 THR A C 1
ATOM 1892 O O . THR A 1 239 ? -12.877 -16.850 -49.153 1.00 37.31 239 THR A O 1
ATOM 1895 N N . ASP A 1 240 ? -14.487 -15.409 -49.836 1.00 32.53 240 ASP A N 1
ATOM 1896 C CA . ASP A 1 240 ? -15.492 -15.520 -48.780 1.00 32.53 240 ASP A CA 1
ATOM 1897 C C . ASP A 1 240 ? -15.810 -16.941 -48.292 1.00 32.53 240 ASP A C 1
ATOM 1899 O O . ASP A 1 240 ? -15.914 -17.881 -49.084 1.00 32.53 240 ASP A O 1
ATOM 1903 N N . ARG A 1 241 ? -16.150 -17.050 -47.000 1.00 37.22 241 ARG A N 1
ATOM 1904 C CA . ARG A 1 241 ? -17.341 -17.797 -46.564 1.00 37.22 241 ARG A CA 1
ATOM 1905 C C . ARG A 1 241 ? -17.792 -17.384 -45.165 1.00 37.22 241 ARG A C 1
ATOM 1907 O O . ARG A 1 241 ? -17.150 -17.670 -44.160 1.00 37.22 241 ARG A O 1
ATOM 1914 N N . GLN A 1 242 ? -18.949 -16.736 -45.158 1.00 33.62 242 GLN A N 1
ATOM 1915 C CA . GLN A 1 242 ? -19.889 -16.661 -44.049 1.00 33.62 242 GLN A CA 1
ATOM 1916 C C . GLN A 1 242 ? -20.302 -18.080 -43.628 1.00 33.62 242 GLN A C 1
ATOM 1918 O O . GLN A 1 242 ? -20.498 -18.941 -44.489 1.00 33.62 242 GLN A O 1
ATOM 1923 N N . ASN A 1 243 ? -20.513 -18.310 -42.332 1.00 36.28 243 ASN A N 1
ATOM 1924 C CA . ASN A 1 243 ? -21.597 -19.194 -41.923 1.00 36.28 243 ASN A CA 1
ATOM 1925 C C . ASN A 1 243 ? -22.174 -18.750 -40.577 1.00 36.28 243 ASN A C 1
ATOM 1927 O O . ASN A 1 243 ? -21.477 -18.665 -39.566 1.00 36.28 243 ASN A O 1
ATOM 1931 N N . GLU A 1 244 ? -23.458 -18.438 -40.632 1.00 33.47 244 GLU A N 1
ATOM 1932 C CA . GLU A 1 244 ? -24.331 -18.057 -39.540 1.00 33.47 244 GLU A CA 1
ATOM 1933 C C . GLU A 1 244 ? -24.765 -19.281 -38.719 1.00 33.47 244 GLU A C 1
ATOM 1935 O O . GLU A 1 244 ? -24.877 -20.393 -39.229 1.00 33.47 244 GLU A O 1
ATOM 1940 N N . GLY A 1 245 ? -25.109 -19.019 -37.457 1.00 30.69 245 GLY A N 1
ATOM 1941 C CA . GLY A 1 245 ? -26.371 -19.470 -36.871 1.00 30.69 245 GLY A CA 1
ATOM 1942 C C . GLY A 1 245 ? -26.546 -20.955 -36.543 1.00 30.69 245 GLY A C 1
ATOM 1943 O O . GLY A 1 245 ? -26.855 -21.770 -37.409 1.00 30.69 245 GLY A O 1
ATOM 1944 N N . ARG A 1 246 ? -26.588 -21.257 -35.238 1.00 35.03 246 ARG A N 1
ATOM 1945 C CA . ARG A 1 246 ? -27.743 -21.949 -34.632 1.00 35.03 246 ARG A CA 1
ATOM 1946 C C . ARG A 1 246 ? -27.690 -21.933 -33.103 1.00 35.03 246 ARG A C 1
ATOM 1948 O O . ARG A 1 246 ? -26.888 -22.623 -32.486 1.00 35.03 246 ARG A O 1
ATOM 1955 N N . ASN A 1 247 ? -28.603 -21.159 -32.528 1.00 35.97 247 ASN A N 1
ATOM 1956 C CA . ASN A 1 247 ? -29.183 -21.396 -31.210 1.00 35.97 247 ASN A CA 1
ATOM 1957 C C . ASN A 1 247 ? -30.242 -22.511 -31.345 1.00 35.97 247 ASN A C 1
ATOM 1959 O O . ASN A 1 247 ? -30.867 -22.614 -32.408 1.00 35.97 247 ASN A O 1
ATOM 1963 N N . PRO A 1 248 ? -30.493 -23.297 -30.292 1.00 49.06 248 PRO A N 1
ATOM 1964 C CA . PRO A 1 248 ? -31.885 -23.532 -29.949 1.00 49.06 248 PRO A CA 1
ATOM 1965 C C . PRO A 1 248 ? -32.183 -23.286 -28.469 1.00 49.06 248 PRO A C 1
ATOM 1967 O O . PRO A 1 248 ? -31.381 -23.483 -27.561 1.00 49.06 248 PRO A O 1
ATOM 1970 N N . GLU A 1 249 ? -33.407 -22.829 -28.313 1.00 34.78 249 GLU A N 1
ATOM 1971 C CA . GLU A 1 249 ? -34.116 -22.328 -27.155 1.00 34.78 249 GLU A CA 1
ATOM 1972 C C . GLU A 1 249 ? -34.819 -23.482 -26.394 1.00 34.78 249 GLU A C 1
ATOM 1974 O O . GLU A 1 249 ? -35.195 -24.473 -27.018 1.00 34.78 249 GLU A O 1
ATOM 1979 N N . VAL A 1 250 ? -35.075 -23.265 -25.087 1.00 36.56 250 VAL A N 1
ATOM 1980 C CA . VAL A 1 250 ? -36.131 -23.843 -24.199 1.00 36.56 250 VAL A CA 1
ATOM 1981 C C . VAL A 1 250 ? -36.133 -25.372 -23.911 1.00 36.56 250 VAL A C 1
ATOM 1983 O O . VAL A 1 250 ? -35.719 -26.164 -24.738 1.00 36.56 250 VAL A O 1
ATOM 1986 N N . HIS A 1 251 ? -36.551 -25.939 -22.762 1.00 32.72 251 HIS A N 1
ATOM 1987 C CA . HIS A 1 251 ? -37.562 -25.620 -21.734 1.00 32.72 251 HIS A CA 1
ATOM 1988 C C . HIS A 1 251 ? -37.350 -26.469 -20.444 1.00 32.72 251 HIS A C 1
ATOM 1990 O O . HIS A 1 251 ? -36.683 -27.499 -20.487 1.00 32.72 251 HIS A O 1
ATOM 1996 N N . HIS A 1 252 ? -38.080 -26.086 -19.377 1.00 36.09 252 HIS A N 1
ATOM 1997 C CA . HIS A 1 252 ? -38.436 -26.806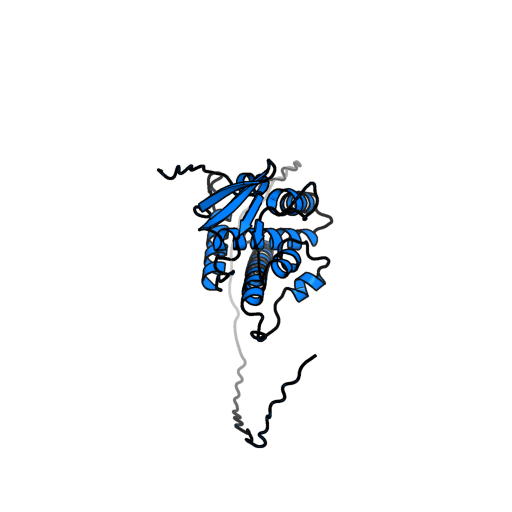 -18.127 1.00 36.09 252 HIS A CA 1
ATOM 1998 C C . HIS A 1 252 ? -37.498 -26.592 -16.921 1.00 36.09 252 HIS A C 1
ATOM 2000 O O . HIS A 1 252 ? -36.290 -26.705 -17.042 1.00 36.09 252 HIS A O 1
ATOM 2006 N N . GLY A 1 253 ? -37.969 -26.294 -15.707 1.00 35.25 253 GLY A N 1
ATOM 2007 C CA . GLY A 1 253 ? -39.325 -26.189 -15.174 1.00 35.25 253 GLY A CA 1
ATOM 2008 C C . GLY A 1 253 ? -39.273 -25.697 -13.718 1.00 35.25 253 GLY A C 1
ATOM 2009 O O . GLY A 1 253 ? -38.244 -25.800 -13.052 1.00 35.25 253 GLY A O 1
ATOM 2010 N N . GLU A 1 254 ? -40.380 -25.111 -13.270 1.00 38.12 254 GLU A N 1
ATOM 2011 C CA . GLU A 1 254 ? -40.658 -24.663 -11.903 1.00 38.12 254 GLU A CA 1
ATOM 2012 C C . GLU A 1 254 ? -40.555 -25.796 -10.863 1.00 38.12 254 GLU A C 1
ATOM 2014 O O . GLU A 1 254 ? -40.851 -26.945 -11.185 1.00 38.12 254 GLU A O 1
ATOM 2019 N N . LEU A 1 255 ? -40.215 -25.449 -9.608 1.00 38.81 255 LEU A N 1
ATOM 2020 C CA . LEU A 1 255 ? -41.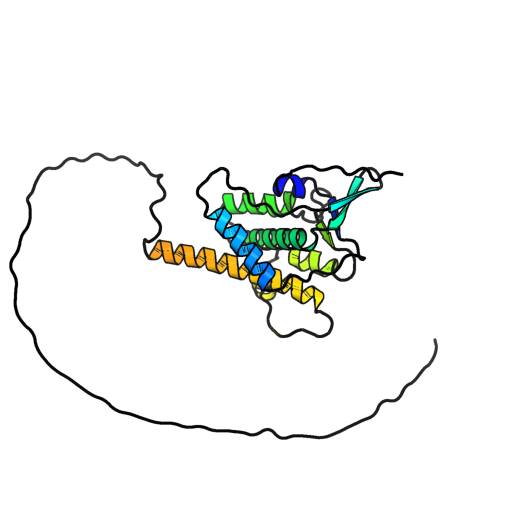000 -25.717 -8.380 1.00 38.81 255 LEU A CA 1
ATOM 2021 C C . LEU A 1 255 ? -40.131 -25.551 -7.113 1.00 38.81 255 LEU A C 1
ATOM 2023 O O . LEU A 1 255 ? -39.287 -26.385 -6.797 1.00 38.81 255 LEU A O 1
ATOM 2027 N N . LEU A 1 256 ? -40.397 -24.480 -6.356 1.00 42.38 256 LEU A N 1
ATOM 2028 C CA . LEU A 1 256 ? -40.227 -24.436 -4.895 1.00 42.38 256 LEU A CA 1
ATOM 2029 C C . LEU A 1 256 ? -41.418 -25.172 -4.249 1.00 42.38 256 LEU A C 1
ATOM 2031 O O . LEU A 1 256 ? -42.503 -25.196 -4.839 1.00 42.38 256 LEU A O 1
ATOM 2035 N N . PRO A 1 257 ? -41.256 -25.739 -3.041 1.00 53.88 257 PRO A N 1
ATOM 2036 C CA . PRO A 1 257 ? -41.783 -25.007 -1.888 1.00 53.88 257 PRO A CA 1
ATOM 2037 C C . PRO A 1 257 ? -40.967 -25.129 -0.590 1.00 53.88 257 PRO A C 1
ATOM 2039 O O . PRO A 1 257 ? -40.140 -26.019 -0.395 1.00 53.88 257 PRO A O 1
ATOM 2042 N N . ASP A 1 258 ? -41.298 -24.194 0.297 1.00 43.47 258 ASP A N 1
ATOM 2043 C CA . ASP A 1 258 ? -40.954 -24.057 1.710 1.00 43.47 258 ASP A CA 1
ATOM 2044 C C . ASP A 1 258 ? -40.954 -25.352 2.532 1.00 43.47 258 ASP A C 1
ATOM 2046 O O . ASP A 1 258 ? -41.828 -26.207 2.372 1.00 43.47 258 ASP A O 1
ATOM 2050 N N . ARG A 1 259 ? -40.094 -25.393 3.563 1.00 46.28 259 ARG A N 1
ATOM 2051 C CA . ARG A 1 259 ? -40.480 -25.945 4.872 1.00 46.28 259 ARG A CA 1
ATOM 2052 C C . ARG A 1 259 ? -39.633 -25.417 6.035 1.00 46.28 259 ARG A C 1
ATOM 2054 O O . ARG A 1 259 ? -38.438 -25.669 6.141 1.00 46.28 259 ARG A O 1
ATOM 2061 N N . LEU A 1 260 ? -40.342 -24.733 6.929 1.00 44.28 260 LEU A N 1
ATOM 2062 C CA . LEU A 1 260 ? -40.059 -24.533 8.349 1.00 44.28 260 LEU A CA 1
ATOM 2063 C C . LEU A 1 260 ? -39.999 -25.874 9.109 1.00 44.28 260 LEU A C 1
ATOM 2065 O O . LEU A 1 260 ? -40.848 -26.732 8.876 1.00 44.28 260 LEU A O 1
ATOM 2069 N N . HIS A 1 261 ? -39.052 -25.999 10.046 1.00 46.78 261 HIS A N 1
ATOM 2070 C CA . HIS A 1 261 ? -39.184 -26.535 11.421 1.00 46.78 261 HIS A CA 1
ATOM 2071 C C . HIS A 1 261 ? -37.772 -26.582 12.044 1.00 46.78 261 HIS A C 1
ATOM 2073 O O . HIS A 1 261 ? -36.860 -27.149 11.459 1.00 46.78 261 HIS A O 1
ATOM 2079 N N . ALA A 1 262 ? -37.485 -25.772 13.066 1.00 48.22 262 ALA A N 1
ATOM 2080 C CA . ALA A 1 262 ? -37.710 -26.045 14.492 1.00 48.22 262 ALA A CA 1
ATOM 2081 C C . ALA A 1 262 ? -36.780 -27.143 15.045 1.00 48.22 262 ALA A C 1
ATOM 2083 O O . ALA A 1 262 ? -36.952 -28.322 14.743 1.00 48.22 262 ALA A O 1
ATOM 2084 N N . GLY A 1 263 ? -35.834 -26.705 15.878 1.00 49.62 263 GLY A N 1
ATOM 2085 C CA . GLY A 1 263 ? -34.907 -27.489 16.691 1.00 49.62 263 GLY A CA 1
ATOM 2086 C C . GLY A 1 263 ? -34.075 -26.538 17.533 1.00 49.62 263 GLY A C 1
ATOM 2087 O O . GLY A 1 263 ? -33.335 -25.749 16.909 1.00 49.62 263 GLY A O 1
#

InterPro domains:
  IPR004919 GmrSD restriction endonucleases, N-terminal domain [PF03235] (14-126)

Nearest PDB structures (foldseek):
  7use-assembly1_F  TM=1.486E-01  e=1.136E+00  Homo sapiens
  6u8y-assembly1_X  TM=2.097E-01  e=3.700E+00  Pyrococcus furiosus COM1
  4c0a-assembly4_C  TM=1.752E-01  e=4.587E+00  Bos taurus

Sequence (263 aa):
MSLQVKTSDKTIREYLNSLDAIIPTYQRSYEWGADQINDFMEDLYEEADTKEDSSRYFFGPVITNTRESDGRKVEEIIDGQQRLTTSTIFLAVLRDMLARHKNNEEANEVRYIIKNELIGDGSKWHPFRLQQKGDLEDEFISHILKPAINSEDLKKIIYHGPKYAGKGKVNNLLRAYNMILSSLEKRLNGCHACQRMRLCGQFPGESEGSVQSRDGGHAQPPGGPEGSPSHGRGSVSGTDRQNEGRNPEVHHGELLPDRLHAG

Foldseek 3Di:
DDDDDDDDDDDLLRDQLLFQEEADPPDDFQDDDLVNLVVVLVLVVVQVPDPDPPRDRDLDDWDWDWDQDPNDTYTHTPDSVNSLLLVLLLLQLLLQVLVVVVVDPVSVVSSVCSLARRQFACDPRRRGRYAYDDPCRCLCNPLRNHHQPDPVSVVVLLDDDDDDPPCPRSCSSSVSSNSSNVSVVCVVVVVVVCVVVVNDDDDPDDDDDDDDDDDDDDDDDDDDDDDDDDDDDDDDDDDDDDDDDDDDDDDDDDDDDDDDDDD

Solvent-accessible surface area (backbone atoms only — not comparable to full-atom values): 17065 Å² total; per-residue (Å²): 134,84,84,84,84,84,88,81,91,68,54,74,64,62,45,29,52,71,38,39,30,36,38,50,65,90,54,82,75,66,70,71,48,70,65,60,50,48,53,55,50,50,55,54,47,56,50,70,69,47,88,52,94,78,67,73,83,79,85,66,77,69,43,66,49,78,42,80,54,97,94,38,71,39,30,36,51,76,40,43,59,63,54,55,49,50,52,51,37,51,49,34,45,52,34,49,57,31,64,73,41,76,90,38,67,69,42,48,51,54,28,47,45,40,42,46,45,47,40,9,70,63,43,97,90,24,48,46,17,70,41,52,48,63,101,50,30,67,58,45,42,63,71,40,54,37,78,65,89,45,76,66,48,52,57,64,48,48,77,84,78,76,88,56,89,93,41,68,58,62,50,31,55,45,48,50,41,36,52,51,46,52,51,52,52,48,53,55,53,49,48,52,51,34,57,73,67,68,72,62,81,80,83,90,84,80,91,77,86,78,91,79,90,81,86,87,83,87,86,87,92,89,84,86,87,91,86,85,86,90,84,90,88,81,90,84,83,88,80,90,80,89,83,81,90,83,86,86,79,90,84,88,81,91,84,85,83,91,82,90,80,92,132

Radius of gyration: 29.19 Å; Cα contacts (8 Å, |Δi|>4): 222; chains: 1; bounding box: 91×50×90 Å